Protein AF-0000000070375176 (afdb_homodimer)

Radius of gyration: 19.26 Å; Cα contacts (8 Å, |Δi|>4): 586; chains: 2; bounding box: 51×56×44 Å

Structure (mmCIF, N/CA/C/O backbone):
data_AF-0000000070375176-model_v1
#
loop_
_entity.id
_entity.type
_entity.pdbx_description
1 polymer 'Glyoxalase/bleomycin resistance protein/dioxygenase, putative'
#
loop_
_atom_site.group_PDB
_atom_site.id
_atom_site.type_symbol
_atom_site.label_atom_id
_atom_site.label_alt_id
_atom_site.label_comp_id
_atom_site.label_asym_id
_atom_site.label_entity_id
_atom_site.label_seq_id
_atom_site.pdbx_PDB_ins_code
_atom_site.Cartn_x
_atom_site.Cartn_y
_atom_site.Cartn_z
_atom_site.occupancy
_atom_site.B_iso_or_equiv
_atom_site.auth_seq_id
_atom_site.auth_comp_id
_atom_site.auth_asym_id
_atom_site.auth_atom_id
_atom_site.pdbx_PDB_model_num
ATOM 1 N N . MET A 1 1 ? -8.023 -34.312 0.108 1 35.41 1 MET A N 1
ATOM 2 C CA . MET A 1 1 ? -6.742 -33.688 -0.243 1 35.41 1 MET A CA 1
ATOM 3 C C . MET A 1 1 ? -6.672 -32.25 0.245 1 35.41 1 MET A C 1
ATOM 5 O O . MET A 1 1 ? -7.551 -31.453 -0.061 1 35.41 1 MET A O 1
ATOM 9 N N . TYR A 1 2 ? -6.223 -32 1.33 1 46.06 2 TYR A N 1
ATOM 10 C CA . TYR A 1 2 ? -6.238 -30.734 2.045 1 46.06 2 TYR A CA 1
ATOM 11 C C . TYR A 1 2 ? -5.656 -29.609 1.184 1 46.06 2 TYR A C 1
ATOM 13 O O . TYR A 1 2 ? -4.492 -29.672 0.785 1 46.06 2 TYR A O 1
ATOM 21 N N . SER A 1 3 ? -6.336 -29.188 0.18 1 54.41 3 SER A N 1
ATOM 22 C CA . SER A 1 3 ? -5.789 -28.172 -0.712 1 54.41 3 SER A CA 1
ATOM 23 C C . SER A 1 3 ? -5.176 -27.016 0.075 1 54.41 3 SER A C 1
ATOM 25 O O . SER A 1 3 ? -5.844 -26.406 0.913 1 54.41 3 SER A O 1
ATOM 27 N N . LYS A 1 4 ? -3.908 -27.156 0.322 1 65.75 4 LYS A N 1
ATOM 28 C CA . LYS A 1 4 ? -3.143 -26.234 1.142 1 65.75 4 LYS A CA 1
ATOM 29 C C . LYS A 1 4 ? -3.469 -24.781 0.781 1 65.75 4 LYS A C 1
ATOM 31 O O . LYS A 1 4 ? -3.432 -24.406 -0.392 1 65.75 4 LYS A O 1
ATOM 36 N N . GLN A 1 5 ? -4.117 -24.203 1.717 1 80.69 5 GLN A N 1
ATOM 37 C CA . GLN A 1 5 ? -4.504 -22.812 1.497 1 80.69 5 GLN A CA 1
ATOM 38 C C . GLN A 1 5 ? -3.279 -21.906 1.403 1 80.69 5 GLN A C 1
ATOM 40 O O . GLN A 1 5 ? -2.311 -22.078 2.145 1 80.69 5 GLN A O 1
ATOM 45 N N . ILE A 1 6 ? -3.223 -21.172 0.312 1 85.69 6 ILE A N 1
ATOM 46 C CA . ILE A 1 6 ? -2.154 -20.203 0.118 1 85.69 6 ILE A CA 1
ATOM 47 C C . ILE A 1 6 ? -2.252 -19.109 1.18 1 85.69 6 ILE A C 1
ATOM 49 O O . ILE A 1 6 ? -3.348 -18.641 1.499 1 85.69 6 ILE A O 1
ATOM 53 N N . THR A 1 7 ? -1.118 -18.906 1.865 1 89.56 7 THR A N 1
ATOM 54 C CA . THR A 1 7 ? -1.095 -17.797 2.803 1 89.56 7 THR A CA 1
ATOM 55 C C . THR A 1 7 ? -0.052 -16.766 2.387 1 89.56 7 THR A C 1
ATOM 57 O O . THR A 1 7 ? 0.951 -17.109 1.756 1 89.56 7 THR A O 1
ATOM 60 N N . ALA A 1 8 ? -0.366 -15.516 2.717 1 93.44 8 ALA A N 1
ATOM 61 C CA . ALA A 1 8 ? 0.568 -14.453 2.361 1 93.44 8 ALA A CA 1
ATOM 62 C C . ALA A 1 8 ? 0.716 -13.453 3.5 1 93.44 8 ALA A C 1
ATOM 64 O O . ALA A 1 8 ? -0.179 -13.312 4.336 1 93.44 8 ALA A O 1
ATOM 65 N N . THR A 1 9 ? 1.873 -12.852 3.582 1 93.44 9 THR A N 1
ATOM 66 C CA . THR A 1 9 ? 2.148 -11.688 4.426 1 93.44 9 THR A CA 1
ATOM 67 C C . THR A 1 9 ? 2.516 -10.477 3.574 1 93.44 9 THR A C 1
ATOM 69 O O . THR A 1 9 ? 3.328 -10.578 2.654 1 93.44 9 THR A O 1
ATOM 72 N N . PHE A 1 10 ? 1.771 -9.383 3.834 1 94.88 10 PHE A N 1
ATOM 73 C CA . PHE A 1 10 ? 2.146 -8.141 3.174 1 94.88 10 PHE A CA 1
ATOM 74 C C . PHE A 1 10 ? 3.492 -7.641 3.688 1 94.88 10 PHE A C 1
ATOM 76 O O . PHE A 1 10 ? 3.586 -7.141 4.809 1 94.88 10 PHE A O 1
ATOM 83 N N . LYS A 1 11 ? 4.477 -7.699 2.922 1 91.25 11 LYS A N 1
ATOM 84 C CA . LYS A 1 11 ? 5.852 -7.484 3.371 1 91.25 11 LYS A CA 1
ATOM 85 C C . LYS A 1 11 ? 6.219 -6.008 3.328 1 91.25 11 LYS A C 1
ATOM 87 O O . LYS A 1 11 ? 6.836 -5.488 4.262 1 91.25 11 LYS A O 1
ATOM 92 N N . ASN A 1 12 ? 5.914 -5.359 2.26 1 92.81 12 ASN A N 1
ATOM 93 C CA . ASN A 1 12 ? 6.262 -3.949 2.111 1 92.81 12 ASN A CA 1
ATOM 94 C C . ASN A 1 12 ? 5.582 -3.334 0.891 1 92.81 12 ASN A C 1
ATOM 96 O O . ASN A 1 12 ? 4.934 -4.035 0.114 1 92.81 12 ASN A O 1
ATOM 100 N N . ILE A 1 13 ? 5.676 -1.99 0.799 1 94.69 13 ILE A N 1
ATOM 101 C CA . ILE A 1 13 ? 5.289 -1.217 -0.376 1 94.69 13 ILE A CA 1
ATOM 102 C C . ILE A 1 13 ? 6.527 -0.577 -1.004 1 94.69 13 ILE A C 1
ATOM 104 O O . ILE A 1 13 ? 7.383 -0.038 -0.296 1 94.69 13 ILE A O 1
ATOM 108 N N . ILE A 1 14 ? 6.605 -0.691 -2.256 1 91.88 14 ILE A N 1
ATOM 109 C CA . ILE A 1 14 ? 7.66 0.003 -2.984 1 91.88 14 ILE A CA 1
ATOM 110 C C . ILE A 1 14 ? 7.07 1.184 -3.75 1 91.88 14 ILE A C 1
ATOM 112 O O . ILE A 1 14 ? 6.121 1.018 -4.523 1 91.88 14 ILE A O 1
ATOM 116 N N . LEU A 1 15 ? 7.59 2.311 -3.518 1 92.56 15 LEU A N 1
ATOM 117 C CA . LEU A 1 15 ? 7.191 3.537 -4.203 1 92.56 15 LEU A CA 1
ATOM 118 C C . LEU A 1 15 ? 8.328 4.066 -5.074 1 92.56 15 LEU A C 1
ATOM 120 O O . LEU A 1 15 ? 9.438 4.27 -4.59 1 92.56 15 LEU A O 1
ATOM 124 N N . PHE A 1 16 ? 8.016 4.277 -6.312 1 89.94 16 PHE A N 1
ATOM 125 C CA . PHE A 1 16 ? 8.977 4.934 -7.188 1 89.94 16 PHE A CA 1
ATOM 126 C C . PHE A 1 16 ? 8.883 6.449 -7.055 1 89.94 16 PHE A C 1
ATOM 128 O O . PHE A 1 16 ? 7.789 7 -6.918 1 89.94 16 PHE A O 1
ATOM 135 N N . CYS A 1 17 ? 10.031 7.07 -7.098 1 90.81 17 CYS A N 1
ATOM 136 C CA . CYS A 1 17 ? 10.031 8.523 -6.965 1 90.81 17 CYS A CA 1
ATOM 137 C C . CYS A 1 17 ? 11.148 9.148 -7.789 1 90.81 17 CYS A C 1
ATOM 139 O O . CYS A 1 17 ? 12.086 8.453 -8.203 1 90.81 17 CYS A O 1
ATOM 141 N N . ARG A 1 18 ? 11.07 10.422 -8.109 1 86.62 18 ARG A N 1
ATOM 142 C CA . ARG A 1 18 ? 12.07 11.141 -8.891 1 86.62 18 ARG A CA 1
ATOM 143 C C . ARG A 1 18 ? 13.164 11.711 -7.992 1 86.62 18 ARG A C 1
ATOM 145 O O . ARG A 1 18 ? 14.289 11.93 -8.438 1 86.62 18 ARG A O 1
ATOM 152 N N . ASP A 1 19 ? 12.797 11.992 -6.797 1 91.25 19 ASP A N 1
ATOM 153 C CA . ASP A 1 19 ? 13.703 12.562 -5.805 1 91.25 19 ASP A CA 1
ATOM 154 C C . ASP A 1 19 ? 13.562 11.859 -4.457 1 91.25 19 ASP A C 1
ATOM 156 O O . ASP A 1 19 ? 12.672 12.195 -3.668 1 91.25 19 ASP A O 1
ATOM 160 N N . VAL A 1 20 ? 14.469 10.945 -4.215 1 93.44 20 VAL A N 1
ATOM 161 C CA . VAL A 1 20 ? 14.32 10.047 -3.072 1 93.44 20 VAL A CA 1
ATOM 162 C C . VAL A 1 20 ? 14.531 10.828 -1.774 1 93.44 20 VAL A C 1
ATOM 164 O O . VAL A 1 20 ? 13.867 10.555 -0.769 1 93.44 20 VAL A O 1
ATOM 167 N N . GLU A 1 21 ? 15.43 11.766 -1.796 1 94.5 21 GLU A N 1
ATOM 168 C CA . GLU A 1 21 ? 15.695 12.547 -0.594 1 94.5 21 GLU A CA 1
ATOM 169 C C . GLU A 1 21 ? 14.469 13.367 -0.191 1 94.5 21 GLU A C 1
ATOM 171 O O . GLU A 1 21 ? 14.062 13.352 0.972 1 94.5 21 GLU A O 1
ATOM 176 N N . LYS A 1 22 ? 13.93 14.031 -1.098 1 94.5 22 LYS A N 1
ATOM 177 C CA . LYS A 1 22 ? 12.742 14.844 -0.831 1 94.5 22 LYS A CA 1
ATOM 178 C C . LYS A 1 22 ? 11.562 13.977 -0.394 1 94.5 22 LYS A C 1
ATOM 180 O O . LYS A 1 22 ? 10.852 14.32 0.552 1 94.5 22 LYS A O 1
ATOM 185 N N . THR A 1 23 ? 11.352 12.93 -1.098 1 96 23 THR A N 1
ATOM 186 C CA . THR A 1 23 ? 10.242 12.039 -0.777 1 96 23 THR A CA 1
ATOM 187 C C . THR A 1 23 ? 10.43 11.43 0.61 1 96 23 THR A C 1
ATOM 189 O O . THR A 1 23 ? 9.477 11.352 1.392 1 96 23 THR A O 1
ATOM 192 N N . ALA A 1 24 ? 11.656 11.008 0.853 1 96.88 24 ALA A N 1
ATOM 193 C CA . ALA A 1 24 ? 11.953 10.461 2.176 1 96.88 24 ALA A CA 1
ATOM 194 C C . ALA A 1 24 ? 11.703 11.5 3.266 1 96.88 24 ALA A C 1
ATOM 196 O O . ALA A 1 24 ? 11.211 11.164 4.348 1 96.88 24 ALA A O 1
ATOM 197 N N . GLY A 1 25 ? 12.094 12.719 3.002 1 96.31 25 GLY A N 1
ATOM 198 C CA . GLY A 1 25 ? 11.828 13.797 3.941 1 96.31 25 GLY A CA 1
ATOM 199 C C . GLY A 1 25 ? 10.352 13.953 4.27 1 96.31 25 GLY A C 1
ATOM 200 O O . GLY A 1 25 ? 9.984 14.141 5.43 1 96.31 25 GLY A O 1
ATOM 201 N N . PHE A 1 26 ? 9.578 13.828 3.293 1 97.12 26 PHE A N 1
ATOM 202 C CA . PHE A 1 26 ? 8.133 13.914 3.492 1 97.12 26 PHE A CA 1
ATOM 203 C C . PHE A 1 26 ? 7.641 12.797 4.398 1 97.12 26 PHE A C 1
ATOM 205 O O . PHE A 1 26 ? 6.926 13.047 5.371 1 97.12 26 PHE A O 1
ATOM 212 N N . TYR A 1 27 ? 7.953 11.602 4.121 1 97.38 27 TYR A N 1
ATOM 213 C CA . TYR A 1 27 ? 7.422 10.469 4.859 1 97.38 27 TYR A CA 1
ATOM 214 C C . TYR A 1 27 ? 8.023 10.398 6.262 1 97.38 27 TYR A C 1
ATOM 216 O O . TYR A 1 27 ? 7.363 9.953 7.203 1 97.38 27 TYR A O 1
ATOM 224 N N . SER A 1 28 ? 9.266 10.875 6.398 1 96.5 28 SER A N 1
ATOM 225 C CA . SER A 1 28 ? 9.883 10.82 7.719 1 96.5 28 SER A CA 1
ATOM 226 C C . SER A 1 28 ? 9.453 12 8.586 1 96.5 28 SER A C 1
ATOM 228 O O . SER A 1 28 ? 8.914 11.812 9.68 1 96.5 28 SER A O 1
ATOM 230 N N . ASP A 1 29 ? 9.523 13.195 8.086 1 95.12 29 ASP A N 1
ATOM 231 C CA . ASP A 1 29 ? 9.281 14.406 8.867 1 95.12 29 ASP A CA 1
ATOM 232 C C . ASP A 1 29 ? 7.785 14.719 8.945 1 95.12 29 ASP A C 1
ATOM 234 O O . ASP A 1 29 ? 7.281 15.109 10 1 95.12 29 ASP A O 1
ATOM 238 N N . ALA A 1 30 ? 7.094 14.578 7.871 1 94.62 30 ALA A N 1
ATOM 239 C CA . ALA A 1 30 ? 5.699 15 7.836 1 94.62 30 ALA A CA 1
ATOM 240 C C . ALA A 1 30 ? 4.77 13.875 8.281 1 94.62 30 ALA A C 1
ATOM 242 O O . ALA A 1 30 ? 3.811 14.109 9.016 1 94.62 30 ALA A O 1
ATOM 243 N N . VAL A 1 31 ? 4.977 12.672 7.84 1 94 31 VAL A N 1
ATOM 244 C CA . VAL A 1 31 ? 4.113 11.547 8.188 1 94 31 VAL A CA 1
ATOM 245 C C . VAL A 1 31 ? 4.551 10.961 9.531 1 94 31 VAL A C 1
ATOM 247 O O . VAL A 1 31 ? 3.711 10.602 10.359 1 94 31 VAL A O 1
ATOM 250 N N . GLY A 1 32 ? 5.887 10.828 9.68 1 94.81 32 GLY A N 1
ATOM 251 C CA . GLY A 1 32 ? 6.367 10.336 10.961 1 94.81 32 GLY A CA 1
ATOM 252 C C . GLY A 1 32 ? 6.941 8.93 10.883 1 94.81 32 GLY A C 1
ATOM 253 O O . GLY A 1 32 ? 7.012 8.227 11.891 1 94.81 32 GLY A O 1
ATOM 254 N N . LEU A 1 33 ? 7.316 8.477 9.734 1 95.94 33 LEU A N 1
ATOM 255 C CA . LEU A 1 33 ? 7.996 7.191 9.602 1 95.94 33 LEU A CA 1
ATOM 256 C C . LEU A 1 33 ? 9.469 7.316 9.961 1 95.94 33 LEU A C 1
ATOM 258 O O . LEU A 1 33 ? 10.047 8.398 9.859 1 95.94 33 LEU A O 1
ATOM 262 N N . LYS A 1 34 ? 10.031 6.176 10.328 1 95.56 34 LYS A N 1
ATOM 263 C CA . LYS A 1 34 ? 11.445 6.164 10.695 1 95.56 34 LYS A CA 1
ATOM 264 C C . LYS A 1 34 ? 12.305 5.617 9.555 1 95.56 34 LYS A C 1
ATOM 266 O O . LYS A 1 34 ? 12.016 4.551 9.008 1 95.56 34 LYS A O 1
ATOM 271 N N . VAL A 1 35 ? 13.367 6.305 9.273 1 94.75 35 VAL A N 1
ATOM 272 C CA . VAL A 1 35 ? 14.297 5.836 8.25 1 94.75 35 VAL A CA 1
ATOM 273 C C . VAL A 1 35 ? 15.148 4.699 8.82 1 94.75 35 VAL A C 1
ATOM 275 O O . VAL A 1 35 ? 15.797 4.855 9.852 1 94.75 35 VAL A O 1
ATOM 278 N N . SER A 1 36 ? 15.141 3.604 8.18 1 93.12 36 SER A N 1
ATOM 279 C CA . SER A 1 36 ? 15.906 2.453 8.648 1 93.12 36 SER A CA 1
ATOM 280 C C . SER A 1 36 ? 17.125 2.213 7.777 1 93.12 36 SER A C 1
ATOM 282 O O . SER A 1 36 ? 18.094 1.583 8.211 1 93.12 36 SER A O 1
ATOM 284 N N . HIS A 1 37 ? 17.109 2.59 6.551 1 90.62 37 HIS A N 1
ATOM 285 C CA . HIS A 1 37 ? 18.203 2.49 5.605 1 90.62 37 HIS A CA 1
ATOM 286 C C . HIS A 1 37 ? 18.141 3.604 4.566 1 90.62 37 HIS A C 1
ATOM 288 O O . HIS A 1 37 ? 17.062 3.939 4.074 1 90.62 37 HIS A O 1
ATOM 294 N N . GLN A 1 38 ? 19.281 4.172 4.254 1 91.38 38 GLN A N 1
ATOM 295 C CA . GLN A 1 38 ? 19.328 5.25 3.271 1 91.38 38 GLN A CA 1
ATOM 296 C C . GLN A 1 38 ? 20.547 5.133 2.379 1 91.38 38 GLN A C 1
ATOM 298 O O . GLN A 1 38 ? 21.672 4.949 2.871 1 91.38 38 GLN A O 1
ATOM 303 N N . SER A 1 39 ? 20.297 5.086 1.193 1 88.19 39 SER A N 1
ATOM 304 C CA . SER A 1 39 ? 21.328 5.219 0.162 1 88.19 39 SER A CA 1
ATOM 305 C C . SER A 1 39 ? 20.969 6.324 -0.829 1 88.19 39 SER A C 1
ATOM 307 O O . SER A 1 39 ? 20 7.055 -0.63 1 88.19 39 SER A O 1
ATOM 309 N N . LYS A 1 40 ? 21.828 6.504 -1.825 1 88.12 40 LYS A N 1
ATOM 310 C CA . LYS A 1 40 ? 21.641 7.586 -2.785 1 88.12 40 LYS A CA 1
ATOM 311 C C . LYS A 1 40 ? 20.344 7.398 -3.574 1 88.12 40 LYS A C 1
ATOM 313 O O . LYS A 1 40 ? 19.688 8.375 -3.924 1 88.12 40 LYS A O 1
ATOM 318 N N . GLN A 1 41 ? 19.969 6.207 -3.838 1 89.19 41 GLN A N 1
ATOM 319 C CA . GLN A 1 41 ? 18.828 5.992 -4.723 1 89.19 41 GLN A CA 1
ATOM 320 C C . GLN A 1 41 ? 17.75 5.145 -4.047 1 89.19 41 GLN A C 1
ATOM 322 O O . GLN A 1 41 ? 16.781 4.734 -4.688 1 89.19 41 GLN A O 1
ATOM 327 N N . LEU A 1 42 ? 17.953 4.848 -2.766 1 90.44 42 LEU A N 1
ATOM 328 C CA . LEU A 1 42 ? 17.031 3.961 -2.061 1 90.44 42 LEU A CA 1
ATOM 329 C C . LEU A 1 42 ? 16.938 4.344 -0.587 1 90.44 42 LEU A C 1
ATOM 331 O O . LEU A 1 42 ? 17.953 4.508 0.087 1 90.44 42 LEU A O 1
ATOM 335 N N . VAL A 1 43 ? 15.727 4.477 -0.154 1 93.81 43 VAL A N 1
ATOM 336 C CA . VAL A 1 43 ? 15.484 4.723 1.265 1 93.81 43 VAL A CA 1
ATOM 337 C C . VAL A 1 43 ? 14.43 3.756 1.786 1 93.81 43 VAL A C 1
ATOM 339 O O . VAL A 1 43 ? 13.391 3.549 1.144 1 93.81 43 VAL A O 1
ATOM 342 N N . GLU A 1 44 ? 14.711 3.125 2.844 1 93.44 44 GLU A N 1
ATOM 343 C CA . GLU A 1 44 ? 13.734 2.303 3.551 1 93.44 44 GLU A CA 1
ATOM 344 C C . GLU A 1 44 ? 13.234 3 4.812 1 93.44 44 GLU A C 1
ATOM 346 O O . GLU A 1 44 ? 14.031 3.502 5.609 1 93.44 44 GLU A O 1
ATOM 351 N N . LEU A 1 45 ? 11.93 3.053 4.895 1 96.06 45 LEU A N 1
ATOM 352 C CA . LEU A 1 45 ? 11.297 3.615 6.086 1 96.06 45 LEU A CA 1
ATOM 353 C C . LEU A 1 45 ? 10.406 2.586 6.766 1 96.06 45 LEU A C 1
ATOM 355 O O . LEU A 1 45 ? 9.906 1.662 6.117 1 96.06 45 LEU A O 1
ATOM 359 N N . LYS A 1 46 ? 10.18 2.758 8.047 1 94.75 46 LYS A N 1
ATOM 360 C CA . LYS A 1 46 ? 9.312 1.889 8.828 1 94.75 46 LYS A CA 1
ATOM 361 C C . LYS A 1 46 ? 8.352 2.705 9.688 1 94.75 46 LYS A C 1
ATOM 363 O O . LYS A 1 46 ? 8.703 3.777 10.18 1 94.75 46 LYS A O 1
ATOM 368 N N . ASP A 1 47 ? 7.172 2.213 9.781 1 93.56 47 ASP A N 1
ATOM 369 C CA . ASP A 1 47 ? 6.246 2.85 10.711 1 93.56 47 ASP A CA 1
ATOM 370 C C . ASP A 1 47 ? 6.441 2.316 12.125 1 93.56 47 ASP A C 1
ATOM 372 O O . ASP A 1 47 ? 7.418 1.615 12.406 1 93.56 47 ASP A O 1
ATOM 376 N N . TYR A 1 48 ? 5.566 2.75 12.953 1 87.75 48 TYR A N 1
ATOM 377 C CA . TYR A 1 48 ? 5.656 2.367 14.359 1 87.75 48 TYR A CA 1
ATOM 378 C C . TYR A 1 48 ? 5.52 0.858 14.523 1 87.75 48 TYR A C 1
ATOM 380 O O . TYR A 1 48 ? 6.113 0.268 15.43 1 87.75 48 TYR A O 1
ATOM 388 N N . SER A 1 49 ? 4.781 0.121 13.664 1 88 49 SER A N 1
ATOM 389 C CA . SER A 1 49 ? 4.559 -1.319 13.727 1 88 49 SER A CA 1
ATOM 390 C C . SER A 1 49 ? 5.566 -2.074 12.867 1 88 49 SER A C 1
ATOM 392 O O . SER A 1 49 ? 5.41 -3.271 12.625 1 88 49 SER A O 1
ATOM 394 N N . ASN A 1 50 ? 6.535 -1.418 12.312 1 89.44 50 ASN A N 1
ATOM 395 C CA . ASN A 1 50 ? 7.668 -1.968 11.578 1 89.44 50 ASN A CA 1
ATOM 396 C C . ASN A 1 50 ? 7.273 -2.369 10.156 1 89.44 50 ASN A C 1
ATOM 398 O O . ASN A 1 50 ? 7.965 -3.158 9.516 1 89.44 50 ASN A O 1
ATOM 402 N N . PHE A 1 51 ? 6.125 -1.899 9.758 1 91.88 51 PHE A N 1
ATOM 403 C CA . PHE A 1 51 ? 5.82 -2.078 8.344 1 91.88 51 PHE A CA 1
ATOM 404 C C . PHE A 1 51 ? 6.75 -1.231 7.48 1 91.88 51 PHE A C 1
ATOM 406 O O . PHE A 1 51 ? 7.035 -0.079 7.812 1 91.88 51 PHE A O 1
ATOM 413 N N . ARG A 1 52 ? 7.133 -1.766 6.328 1 93 52 ARG A N 1
ATOM 414 C CA . ARG A 1 52 ? 8.211 -1.161 5.547 1 93 52 ARG A CA 1
ATOM 415 C C . ARG A 1 52 ? 7.656 -0.432 4.328 1 93 52 ARG A C 1
ATOM 417 O O . ARG A 1 52 ? 6.824 -0.975 3.596 1 93 52 ARG A O 1
ATOM 424 N N . LEU A 1 53 ? 8.062 0.74 4.121 1 95.62 53 LEU A N 1
ATOM 425 C CA . LEU A 1 53 ? 7.926 1.52 2.898 1 95.62 53 LEU A CA 1
ATOM 426 C C . LEU A 1 53 ? 9.281 1.736 2.232 1 95.62 53 LEU A C 1
ATOM 428 O O . LEU A 1 53 ? 10.188 2.309 2.838 1 95.62 53 LEU A O 1
ATOM 432 N N . ILE A 1 54 ? 9.406 1.304 1.03 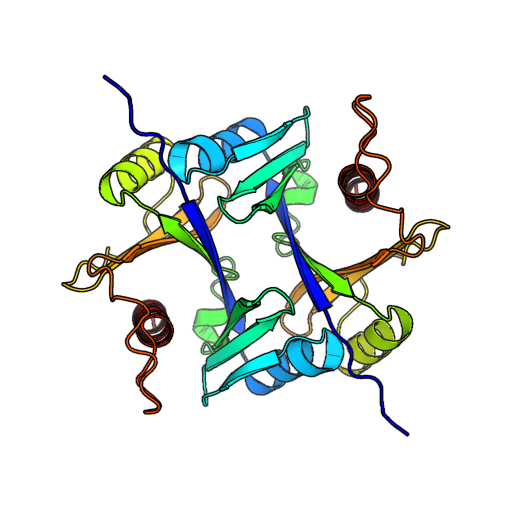1 93.44 54 ILE A N 1
ATOM 433 C CA . ILE A 1 54 ? 10.664 1.425 0.3 1 93.44 54 ILE A CA 1
ATOM 434 C C . ILE A 1 54 ? 10.516 2.457 -0.816 1 93.44 54 ILE A C 1
ATOM 436 O O . ILE A 1 54 ? 9.609 2.355 -1.647 1 93.44 54 ILE A O 1
ATOM 440 N N . LEU A 1 55 ? 11.367 3.414 -0.777 1 93.69 55 LEU A N 1
ATOM 441 C CA . LEU A 1 55 ? 11.43 4.434 -1.819 1 93.69 55 LEU A CA 1
ATOM 442 C C . LEU A 1 55 ? 12.586 4.168 -2.773 1 93.69 55 LEU A C 1
ATOM 444 O O . LEU A 1 55 ? 13.734 4.023 -2.34 1 93.69 55 LEU A O 1
ATOM 448 N N . LYS A 1 56 ? 12.281 4.125 -4.016 1 90.75 56 LYS A N 1
ATOM 449 C CA . LYS A 1 56 ? 13.297 3.91 -5.043 1 90.75 56 LYS A CA 1
ATOM 450 C C . LYS A 1 56 ? 13.281 5.035 -6.074 1 90.75 56 LYS A C 1
ATOM 452 O O . LYS A 1 56 ? 12.258 5.285 -6.715 1 90.75 56 LYS A O 1
ATOM 457 N N . GLN A 1 57 ? 14.422 5.602 -6.246 1 89.81 57 GLN A N 1
ATOM 458 C CA . GLN A 1 57 ? 14.547 6.652 -7.254 1 89.81 57 GLN A CA 1
ATOM 459 C C . GLN A 1 57 ? 14.648 6.059 -8.656 1 89.81 57 GLN A C 1
ATOM 461 O O . GLN A 1 57 ? 15.406 5.113 -8.883 1 89.81 57 GLN A O 1
ATOM 466 N N . ILE A 1 58 ? 13.75 6.551 -9.43 1 82.69 58 ILE A N 1
ATOM 467 C CA . ILE A 1 58 ? 13.789 6.121 -10.82 1 82.69 58 ILE A CA 1
ATOM 468 C C . ILE A 1 58 ? 14.023 7.328 -11.727 1 82.69 58 ILE A C 1
ATOM 470 O O . ILE A 1 58 ? 13.609 8.445 -11.406 1 82.69 58 ILE A O 1
ATOM 474 N N . ASP A 1 59 ? 14.727 6.992 -12.781 1 74.88 59 ASP A N 1
ATOM 475 C CA . ASP A 1 59 ? 15.016 8.055 -13.742 1 74.88 59 ASP A CA 1
ATOM 476 C C . ASP A 1 59 ? 13.742 8.531 -14.43 1 74.88 59 ASP A C 1
ATOM 478 O O . ASP A 1 59 ? 12.758 7.793 -14.516 1 74.88 59 ASP A O 1
ATOM 482 N N . GLY A 1 60 ? 13.672 9.727 -14.734 1 62.69 60 GLY A N 1
ATOM 483 C CA . GLY A 1 60 ? 12.539 10.477 -15.273 1 62.69 60 GLY A CA 1
ATOM 484 C C . GLY A 1 60 ? 11.789 9.727 -16.344 1 62.69 60 GLY A C 1
ATOM 485 O O . GLY A 1 60 ? 10.555 9.68 -16.344 1 62.69 60 GLY A O 1
ATOM 486 N N . GLU A 1 61 ? 12.422 9.078 -17.266 1 59.16 61 GLU A N 1
ATOM 487 C CA . GLU A 1 61 ? 11.727 8.422 -18.359 1 59.16 61 GLU A CA 1
ATOM 488 C C . GLU A 1 61 ? 10.945 7.199 -17.875 1 59.16 61 GLU A C 1
ATOM 490 O O . GLU A 1 61 ? 9.82 6.961 -18.328 1 59.16 61 GLU A O 1
ATOM 495 N N . ALA A 1 62 ? 11.484 6.48 -17.016 1 57.38 62 ALA A N 1
ATOM 496 C CA . ALA A 1 62 ? 10.867 5.27 -16.469 1 57.38 62 ALA A CA 1
ATOM 497 C C . ALA A 1 62 ? 9.727 5.613 -15.516 1 57.38 62 ALA A C 1
ATOM 499 O O . ALA A 1 62 ? 8.758 4.859 -15.406 1 57.38 62 ALA A O 1
ATOM 500 N N . TYR A 1 63 ? 9.945 6.781 -14.922 1 57.41 63 TYR A N 1
ATOM 501 C CA . TYR A 1 63 ? 8.938 7.23 -13.977 1 57.41 63 TYR A CA 1
ATOM 502 C C . TYR A 1 63 ? 7.613 7.508 -14.68 1 57.41 63 TYR A C 1
ATOM 504 O O . TYR A 1 63 ? 6.539 7.332 -14.094 1 57.41 63 TYR A O 1
ATOM 512 N N . ASN A 1 64 ? 7.781 7.793 -15.852 1 55 64 ASN A N 1
ATOM 513 C CA . ASN A 1 64 ? 6.609 8.164 -16.641 1 55 64 ASN A CA 1
ATOM 514 C C . ASN A 1 64 ? 5.773 6.941 -17 1 55 64 ASN A C 1
ATOM 516 O O . ASN A 1 64 ? 4.66 7.074 -17.516 1 55 64 ASN A O 1
ATOM 520 N N . MET A 1 65 ? 6.449 5.855 -16.891 1 51.75 65 MET A N 1
ATOM 521 C CA . MET A 1 65 ? 5.637 4.676 -17.172 1 51.75 65 MET A CA 1
ATOM 522 C C . MET A 1 65 ? 4.602 4.457 -16.062 1 51.75 65 MET A C 1
ATOM 524 O O . MET A 1 65 ? 4.945 4.023 -14.969 1 51.75 65 MET A O 1
ATOM 528 N N . LYS A 1 66 ? 3.488 5.18 -16.109 1 54.19 66 LYS A N 1
ATOM 529 C CA . LYS A 1 66 ? 2.326 5.254 -15.234 1 54.19 66 LYS A CA 1
ATOM 530 C C . LYS A 1 66 ? 1.821 3.859 -14.867 1 54.19 66 LYS A C 1
ATOM 532 O O . LYS A 1 66 ? 1.917 2.93 -15.68 1 54.19 66 LYS A O 1
ATOM 537 N N . GLY A 1 67 ? 1.721 3.568 -13.602 1 65.44 67 GLY A N 1
ATOM 538 C CA . GLY A 1 67 ? 0.993 2.398 -13.141 1 65.44 67 GLY A CA 1
ATOM 539 C C . GLY A 1 67 ? 1.871 1.399 -12.406 1 65.44 67 GLY A C 1
ATOM 540 O O . GLY A 1 67 ? 1.382 0.383 -11.906 1 65.44 67 GLY A O 1
ATOM 541 N N . TYR A 1 68 ? 3.188 1.789 -12.438 1 74 68 TYR A N 1
ATOM 542 C CA . TYR A 1 68 ? 4.07 0.804 -11.828 1 74 68 TYR A CA 1
ATOM 543 C C . TYR A 1 68 ? 4.238 1.076 -10.336 1 74 68 TYR A C 1
ATOM 545 O O . TYR A 1 68 ? 4.797 0.254 -9.609 1 74 68 TYR A O 1
ATOM 553 N N . SER A 1 69 ? 3.816 2.193 -10.008 1 84.88 69 SER A N 1
ATOM 554 C CA . SER A 1 69 ? 3.932 2.6 -8.617 1 84.88 69 SER A CA 1
ATOM 555 C C . SER A 1 69 ? 2.568 2.953 -8.031 1 84.88 69 SER A C 1
ATOM 557 O O . SER A 1 69 ? 1.753 3.602 -8.688 1 84.88 69 SER A O 1
ATOM 559 N N . PRO A 1 70 ? 2.377 2.41 -6.766 1 91.06 70 PRO A N 1
ATOM 560 C CA . PRO A 1 70 ? 3.25 1.593 -5.918 1 91.06 70 PRO A CA 1
ATOM 561 C C . PRO A 1 70 ? 3.201 0.11 -6.277 1 91.06 70 PRO A C 1
ATOM 563 O O . PRO A 1 70 ? 2.297 -0.326 -6.996 1 91.06 70 PRO A O 1
ATOM 566 N N . ILE A 1 71 ? 4.211 -0.615 -5.887 1 91.62 71 ILE A N 1
ATOM 567 C CA . ILE A 1 71 ? 4.195 -2.072 -5.945 1 91.62 71 ILE A CA 1
ATOM 568 C C . ILE A 1 71 ? 3.84 -2.641 -4.574 1 91.62 71 ILE A C 1
ATOM 570 O O . ILE A 1 71 ? 4.449 -2.275 -3.566 1 91.62 71 ILE A O 1
ATOM 574 N N . LEU A 1 72 ? 2.812 -3.486 -4.539 1 94.75 72 LEU A N 1
ATOM 575 C CA . LEU A 1 72 ? 2.451 -4.219 -3.33 1 94.75 72 LEU A CA 1
ATOM 576 C C . LEU A 1 72 ? 3.174 -5.562 -3.271 1 94.75 72 LEU A C 1
ATOM 578 O O . LEU A 1 72 ? 2.891 -6.457 -4.07 1 94.75 72 LEU A O 1
ATOM 582 N N . ASN A 1 73 ? 4.043 -5.711 -2.307 1 93.94 73 ASN A N 1
ATOM 583 C CA . ASN A 1 73 ? 4.891 -6.895 -2.234 1 93.94 73 ASN A CA 1
ATOM 584 C C . ASN A 1 73 ? 4.414 -7.863 -1.157 1 93.94 73 ASN A C 1
ATOM 586 O O . ASN A 1 73 ? 4.309 -7.496 0.014 1 93.94 73 ASN A O 1
ATOM 590 N N . PHE A 1 74 ? 4.195 -9.141 -1.551 1 94.81 74 PHE A N 1
ATOM 591 C CA . PHE A 1 74 ? 3.705 -10.156 -0.633 1 94.81 74 PHE A CA 1
ATOM 592 C C . PHE A 1 74 ? 4.699 -11.312 -0.521 1 94.81 74 PHE A C 1
ATOM 594 O O . PHE A 1 74 ? 5.25 -11.758 -1.527 1 94.81 74 PHE A O 1
ATOM 601 N N . GLU A 1 75 ? 4.922 -11.727 0.679 1 93.56 75 GLU A N 1
ATOM 602 C CA . GLU A 1 75 ? 5.625 -12.984 0.908 1 93.56 75 GLU A CA 1
ATOM 603 C C . GLU A 1 75 ? 4.652 -14.156 0.97 1 93.56 75 GLU A C 1
ATOM 605 O O . GLU A 1 75 ? 3.672 -14.117 1.716 1 93.56 75 GLU A O 1
ATOM 610 N N . VAL A 1 76 ? 4.965 -15.148 0.186 1 93.75 76 VAL A N 1
ATOM 611 C CA . VAL A 1 76 ? 4.059 -16.297 0.10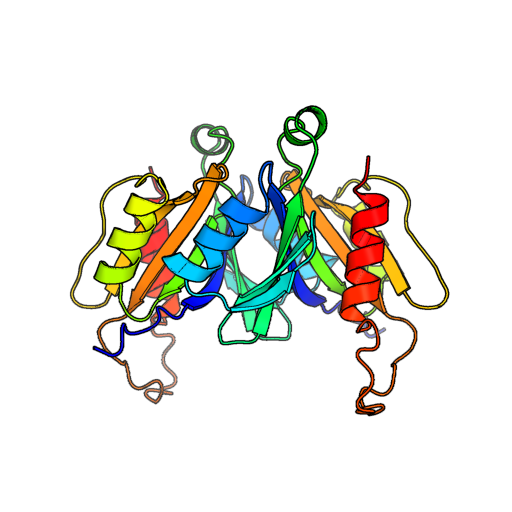9 1 93.75 76 VAL A CA 1
ATOM 612 C C . VAL A 1 76 ? 4.785 -17.562 0.548 1 93.75 76 VAL A C 1
ATOM 614 O O . VAL A 1 76 ? 6.02 -17.609 0.54 1 93.75 76 VAL A O 1
ATOM 617 N N . ASP A 1 77 ? 4.023 -18.547 0.945 1 91.38 77 ASP A N 1
ATOM 618 C CA . ASP A 1 77 ? 4.609 -19.781 1.44 1 91.38 77 ASP A CA 1
ATOM 619 C C . ASP A 1 77 ? 4.793 -20.797 0.31 1 91.38 77 ASP A C 1
ATOM 621 O O . ASP A 1 77 ? 5.633 -21.688 0.403 1 91.38 77 ASP A O 1
ATOM 625 N N . ASP A 1 78 ? 4.031 -20.703 -0.751 1 92.88 78 ASP A N 1
ATOM 626 C CA . ASP A 1 78 ? 4.078 -21.609 -1.898 1 92.88 78 ASP A CA 1
ATOM 627 C C . ASP A 1 78 ? 4.074 -20.828 -3.211 1 92.88 78 ASP A C 1
ATOM 629 O O . ASP A 1 78 ? 3.014 -20.484 -3.736 1 92.88 78 ASP A O 1
ATOM 633 N N . PHE A 1 79 ? 5.219 -20.625 -3.734 1 94.25 79 PHE A N 1
ATOM 634 C CA . PHE A 1 79 ? 5.41 -19.75 -4.891 1 94.25 79 PHE A CA 1
ATOM 635 C C . PHE A 1 79 ? 4.734 -20.344 -6.125 1 94.25 79 PHE A C 1
ATOM 637 O O . PHE A 1 79 ? 4 -19.641 -6.824 1 94.25 79 PHE A O 1
ATOM 644 N N . GLU A 1 80 ? 4.961 -21.641 -6.371 1 94.12 80 GLU A N 1
ATOM 645 C CA . GLU A 1 80 ? 4.422 -22.281 -7.566 1 94.12 80 GLU A CA 1
ATOM 646 C C . GLU A 1 80 ? 2.896 -22.281 -7.555 1 94.12 80 GLU A C 1
ATOM 648 O O . GLU A 1 80 ? 2.264 -22 -8.578 1 94.12 80 GLU A O 1
ATOM 653 N N . HIS A 1 81 ? 2.357 -22.594 -6.449 1 95.44 81 HIS A N 1
ATOM 654 C CA . HIS A 1 81 ? 0.906 -22.594 -6.32 1 95.44 81 HIS A CA 1
ATOM 655 C C . HIS A 1 81 ? 0.334 -21.203 -6.535 1 95.44 81 HIS A C 1
ATOM 657 O O . HIS A 1 81 ? -0.675 -21.031 -7.223 1 95.44 81 HIS A O 1
ATOM 663 N N . THR A 1 82 ? 0.96 -20.25 -5.914 1 95.88 82 THR A N 1
ATOM 664 C CA . THR A 1 82 ? 0.523 -18.859 -6.078 1 95.88 82 THR A CA 1
ATOM 665 C C . THR A 1 82 ? 0.59 -18.438 -7.543 1 95.88 82 THR A C 1
ATOM 667 O O . THR A 1 82 ? -0.341 -17.812 -8.055 1 95.88 82 THR A O 1
ATOM 670 N N . LEU A 1 83 ? 1.613 -18.812 -8.203 1 94.75 83 LEU A N 1
ATOM 671 C CA . LEU A 1 83 ? 1.791 -18.484 -9.617 1 94.75 83 LEU A CA 1
ATOM 672 C C . LEU A 1 83 ? 0.657 -19.047 -10.461 1 94.75 83 LEU A C 1
ATOM 674 O O . LEU A 1 83 ? 0.112 -18.359 -11.32 1 94.75 83 LEU A O 1
ATOM 678 N N . LYS A 1 84 ? 0.356 -20.25 -10.25 1 95.5 84 LYS A N 1
ATOM 679 C CA . LYS A 1 84 ? -0.73 -20.891 -10.977 1 95.5 84 LYS A CA 1
ATOM 680 C C . LYS A 1 84 ? -2.053 -20.172 -10.758 1 95.5 84 LYS A C 1
ATOM 682 O O . LYS A 1 84 ? -2.816 -19.953 -11.695 1 95.5 84 LYS A O 1
ATOM 687 N N . LYS A 1 85 ? -2.303 -19.828 -9.539 1 96.31 85 LYS A N 1
ATOM 688 C CA . LYS A 1 85 ? -3.525 -19.094 -9.219 1 96.31 85 LYS A CA 1
ATOM 689 C C . LYS A 1 85 ? -3.529 -17.719 -9.883 1 96.31 85 LYS A C 1
ATOM 691 O O . LYS A 1 85 ? -4.559 -17.281 -10.398 1 96.31 85 LYS A O 1
ATOM 696 N N . PHE A 1 86 ? -2.373 -16.984 -9.781 1 96.75 86 PHE A N 1
ATOM 697 C CA . PHE A 1 86 ? -2.26 -15.688 -10.43 1 96.75 86 PHE A CA 1
ATOM 698 C C . PHE A 1 86 ? -2.648 -15.781 -11.906 1 96.75 86 PHE A C 1
ATOM 700 O O . PHE A 1 86 ? -3.432 -14.969 -12.398 1 96.75 86 PHE A O 1
ATOM 707 N N . GLN A 1 87 ? -2.146 -16.812 -12.547 1 94.44 87 GLN A N 1
ATOM 708 C CA . GLN A 1 87 ? -2.447 -17.016 -13.961 1 94.44 87 GLN A CA 1
ATOM 709 C C . GLN A 1 87 ? -3.932 -17.297 -14.172 1 94.44 87 GLN A C 1
ATOM 711 O O . GLN A 1 87 ? -4.543 -16.75 -15.094 1 94.44 87 GLN A O 1
ATOM 716 N N . SER A 1 88 ? -4.512 -18.094 -13.391 1 96.12 88 SER A N 1
ATOM 717 C CA . SER A 1 88 ? -5.918 -18.469 -13.523 1 96.12 88 SER A CA 1
ATOM 718 C C . SER A 1 88 ? -6.824 -17.25 -13.352 1 96.12 88 SER A C 1
ATOM 720 O O . SER A 1 88 ? -7.922 -17.203 -13.914 1 96.12 88 SER A O 1
ATOM 722 N N . TYR A 1 89 ? -6.367 -16.219 -12.602 1 96.12 89 TYR A N 1
ATOM 723 C CA . TYR A 1 89 ? -7.16 -15.016 -12.375 1 96.12 89 TYR A CA 1
ATOM 724 C C . TYR A 1 89 ? -6.855 -13.953 -13.422 1 96.12 89 TYR A C 1
ATOM 726 O O . TYR A 1 89 ? -7.465 -12.883 -13.43 1 96.12 89 TYR A O 1
ATOM 734 N N . GLY A 1 90 ? -5.879 -14.273 -14.195 1 95.94 90 GLY A N 1
ATOM 735 C CA . GLY A 1 90 ? -5.59 -13.367 -15.297 1 95.94 90 GLY A CA 1
ATOM 736 C C . GLY A 1 90 ? -4.535 -12.328 -14.945 1 95.94 90 GLY A C 1
ATOM 737 O O . GLY A 1 90 ? -4.418 -11.305 -15.617 1 95.94 90 GLY A O 1
ATOM 738 N N . ALA A 1 91 ? -3.846 -12.516 -13.859 1 96 91 ALA A N 1
ATOM 739 C CA . ALA A 1 91 ? -2.695 -11.656 -13.586 1 96 91 ALA A CA 1
ATOM 740 C C . ALA A 1 91 ? -1.604 -11.852 -14.641 1 96 91 ALA A C 1
ATOM 742 O O . ALA A 1 91 ? -1.344 -12.977 -15.07 1 96 91 ALA A O 1
ATOM 743 N N . GLU A 1 92 ? -0.949 -10.781 -15.008 1 94.88 92 GLU A N 1
ATOM 744 C CA . GLU A 1 92 ? 0.049 -10.828 -16.078 1 94.88 92 GLU A CA 1
ATOM 745 C C . GLU A 1 92 ? 1.462 -10.695 -15.516 1 94.88 92 GLU A C 1
ATOM 747 O O . GLU A 1 92 ? 1.775 -9.719 -14.836 1 94.88 92 GLU A O 1
ATOM 752 N N . LYS A 1 93 ? 2.217 -11.625 -15.875 1 93.25 93 LYS A N 1
ATOM 753 C CA . LYS A 1 93 ? 3.613 -11.578 -15.445 1 93.25 93 LYS A CA 1
ATOM 754 C C . LYS A 1 93 ? 4.344 -10.398 -16.094 1 93.25 93 LYS A C 1
ATOM 756 O O . LYS A 1 93 ? 4.17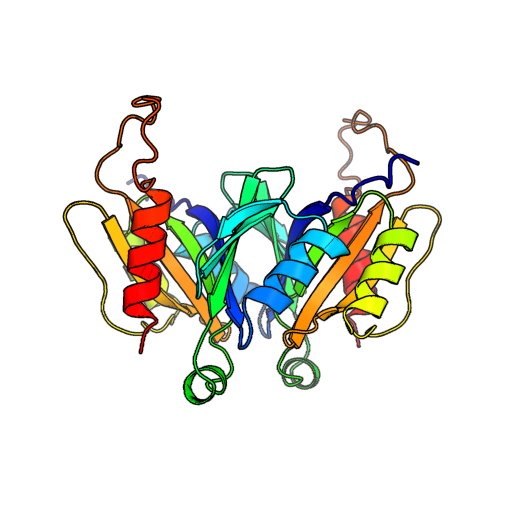6 -10.133 -17.281 1 93.25 93 LYS A O 1
ATOM 761 N N . ASP A 1 94 ? 4.984 -9.688 -15.312 1 89.19 94 ASP A N 1
ATOM 762 C CA . ASP A 1 94 ? 5.805 -8.578 -15.789 1 89.19 94 ASP A CA 1
ATOM 763 C C . ASP A 1 94 ? 7.293 -8.875 -15.609 1 89.19 94 ASP A C 1
ATOM 765 O O . ASP A 1 94 ? 7.855 -8.633 -14.539 1 89.19 94 ASP A O 1
ATOM 769 N N . GLY A 1 95 ? 7.926 -9.359 -16.656 1 85.5 95 GLY A N 1
ATOM 770 C CA . GLY A 1 95 ? 9.328 -9.734 -16.594 1 85.5 95 GLY A CA 1
ATOM 771 C C . GLY A 1 95 ? 9.539 -11.195 -16.234 1 85.5 95 GLY A C 1
ATOM 772 O O . GLY A 1 95 ? 8.586 -11.977 -16.188 1 85.5 95 GLY A O 1
ATOM 773 N N . GLU A 1 96 ? 10.789 -11.57 -15.945 1 87.06 96 GLU A N 1
ATOM 774 C CA . GLU A 1 96 ? 11.148 -12.945 -15.633 1 87.06 96 GLU A CA 1
ATOM 775 C C . GLU A 1 96 ? 11.07 -13.211 -14.133 1 87.06 96 GLU A C 1
ATOM 777 O O . GLU A 1 96 ? 11.211 -12.289 -13.328 1 87.06 96 GLU A O 1
ATOM 782 N N . ILE A 1 97 ? 10.766 -14.453 -13.828 1 90.44 97 ILE A N 1
ATOM 783 C CA . ILE A 1 97 ? 10.828 -14.883 -12.438 1 90.44 97 ILE A CA 1
ATOM 784 C C . ILE A 1 97 ? 12.281 -15.078 -12.016 1 90.44 97 ILE A C 1
ATOM 786 O O . ILE A 1 97 ? 13.055 -15.727 -12.727 1 90.44 97 ILE A O 1
ATOM 790 N N . VAL A 1 98 ? 12.648 -14.5 -10.938 1 87.12 98 VAL A N 1
ATOM 791 C CA . VAL A 1 98 ? 13.961 -14.742 -10.352 1 87.12 98 VAL A CA 1
ATOM 792 C C . VAL A 1 98 ? 13.906 -15.953 -9.43 1 87.12 98 VAL A C 1
ATOM 794 O O . VAL A 1 98 ? 13.055 -16.031 -8.539 1 87.12 98 VAL A O 1
ATOM 797 N N . ASP A 1 99 ? 14.734 -16.891 -9.672 1 88.88 99 ASP A N 1
ATOM 798 C CA . ASP A 1 99 ? 14.812 -18.109 -8.883 1 88.88 99 ASP A CA 1
ATOM 799 C C . ASP A 1 99 ? 16.266 -18.469 -8.555 1 88.88 99 ASP A C 1
ATOM 801 O O . ASP A 1 99 ? 16.984 -18.984 -9.406 1 88.88 99 ASP A O 1
ATOM 805 N N . ASN A 1 100 ? 16.609 -18.094 -7.301 1 86.12 100 ASN A N 1
ATOM 806 C CA . ASN A 1 100 ? 17.969 -18.422 -6.875 1 86.12 100 ASN A CA 1
ATOM 807 C C . ASN A 1 100 ? 17.969 -19.25 -5.598 1 86.12 100 ASN A C 1
ATOM 809 O O . ASN A 1 100 ? 16.938 -19.812 -5.211 1 86.12 100 ASN A O 1
ATOM 813 N N . GLU A 1 101 ? 19.125 -19.484 -5.012 1 85.75 101 GLU A N 1
ATOM 814 C CA . GLU A 1 101 ? 19.25 -20.359 -3.85 1 85.75 101 GLU A CA 1
ATOM 815 C C . GLU A 1 101 ? 18.562 -19.766 -2.627 1 85.75 101 GLU A C 1
ATOM 817 O O . GLU A 1 101 ? 18.156 -20.5 -1.719 1 85.75 101 GLU A O 1
ATOM 822 N N . ASP A 1 102 ? 18.297 -18.469 -2.695 1 83.5 102 ASP A N 1
ATOM 823 C CA . ASP A 1 102 ? 17.812 -17.797 -1.497 1 83.5 102 ASP A CA 1
ATOM 824 C C . ASP A 1 102 ? 16.312 -17.547 -1.575 1 83.5 102 ASP A C 1
ATOM 826 O O . ASP A 1 102 ? 15.609 -17.625 -0.567 1 83.5 102 ASP A O 1
ATOM 830 N N . TYR A 1 103 ? 15.875 -17.188 -2.777 1 87.19 103 TYR A N 1
ATOM 831 C CA . TYR A 1 103 ? 14.469 -16.828 -2.879 1 87.19 103 TYR A CA 1
ATOM 832 C C . TYR A 1 103 ? 13.961 -16.984 -4.309 1 87.19 103 TYR A C 1
ATOM 834 O O . TYR A 1 103 ? 14.75 -17.156 -5.234 1 87.19 103 TYR A O 1
ATOM 842 N N . GLN A 1 104 ? 12.656 -17.031 -4.48 1 91.62 104 GLN A N 1
ATOM 843 C CA . GLN A 1 104 ? 11.898 -16.859 -5.719 1 91.62 104 GLN A CA 1
ATOM 844 C C . GLN A 1 104 ? 11.086 -15.57 -5.691 1 91.62 104 GLN A C 1
ATOM 846 O O . GLN A 1 104 ? 10.5 -15.219 -4.664 1 91.62 104 GLN A O 1
ATOM 851 N N . MET A 1 105 ? 11.109 -14.859 -6.801 1 92.19 105 MET A N 1
ATOM 852 C CA . MET A 1 105 ? 10.383 -13.594 -6.832 1 92.19 105 MET A CA 1
ATOM 853 C C . MET A 1 105 ? 9.852 -13.305 -8.234 1 92.19 105 MET A C 1
ATOM 855 O O . MET A 1 105 ? 10.508 -13.617 -9.227 1 92.19 105 MET A O 1
ATOM 859 N N . GLY A 1 106 ? 8.68 -12.734 -8.25 1 92.31 106 GLY A N 1
ATOM 860 C CA . GLY A 1 106 ? 8.07 -12.32 -9.5 1 92.31 106 GLY A CA 1
ATOM 861 C C . GLY A 1 106 ? 7.227 -11.07 -9.367 1 92.31 106 GLY A C 1
ATOM 862 O O . GLY A 1 106 ? 6.719 -10.766 -8.281 1 92.31 106 GLY A O 1
ATOM 863 N N . PHE A 1 107 ? 7.113 -10.367 -10.508 1 92 107 PHE A N 1
ATOM 864 C CA . PHE A 1 107 ? 6.289 -9.164 -10.602 1 92 107 PHE A CA 1
ATOM 865 C C . PHE A 1 107 ? 5.125 -9.383 -11.562 1 92 107 PHE A C 1
ATOM 867 O O . PHE A 1 107 ? 5.297 -10 -12.625 1 92 107 PHE A O 1
ATOM 874 N N . PHE A 1 108 ? 4 -8.82 -11.148 1 93.12 108 PHE A N 1
ATOM 875 C CA . PHE A 1 108 ? 2.785 -9.062 -11.914 1 93.12 108 PHE A CA 1
ATOM 876 C C . PHE A 1 108 ? 1.915 -7.812 -11.953 1 93.12 108 PHE A C 1
ATOM 878 O O . PHE A 1 108 ? 1.908 -7.023 -11.008 1 93.12 108 PHE A O 1
ATOM 885 N N . LYS A 1 109 ? 1.235 -7.652 -13.016 1 92.94 109 LYS A N 1
ATOM 886 C CA . LYS A 1 109 ? 0.054 -6.793 -13.031 1 92.94 109 LYS A CA 1
ATOM 887 C C . LYS A 1 109 ? -1.188 -7.559 -12.586 1 92.94 109 LYS A C 1
ATOM 889 O O . LYS A 1 109 ? -1.519 -8.602 -13.148 1 92.94 109 LYS A O 1
ATOM 894 N N . SER A 1 110 ? -1.806 -7.09 -11.531 1 94.44 110 SER A N 1
ATOM 895 C CA . SER A 1 110 ? -3.002 -7.758 -11.031 1 94.44 110 SER A CA 1
ATOM 896 C C . SER A 1 110 ? -4.145 -7.672 -12.031 1 94.44 110 SER A C 1
ATOM 898 O O . SER A 1 110 ? -4.102 -6.863 -12.969 1 94.44 110 SER A O 1
ATOM 900 N N . PRO A 1 111 ? -5.176 -8.477 -11.844 1 94.19 111 PRO A N 1
ATOM 901 C CA . PRO A 1 111 ? -6.34 -8.367 -12.727 1 94.19 111 PRO A CA 1
ATOM 902 C C . PRO A 1 111 ? -6.996 -6.988 -12.664 1 94.19 111 PRO A C 1
ATOM 904 O O . PRO A 1 111 ? -7.637 -6.562 -13.633 1 94.19 111 PRO A O 1
ATOM 907 N N . ASN A 1 112 ? -6.859 -6.34 -11.523 1 91.31 112 ASN A N 1
ATOM 908 C CA . ASN A 1 112 ? -7.414 -5 -11.352 1 91.31 112 ASN A CA 1
ATOM 909 C C . ASN A 1 112 ? -6.457 -3.93 -11.875 1 91.31 112 ASN A C 1
ATOM 911 O O . ASN A 1 112 ? -6.812 -2.75 -11.93 1 91.31 112 ASN A O 1
ATOM 915 N N . GLY A 1 113 ? -5.262 -4.281 -12.195 1 89.81 113 GLY A N 1
ATOM 916 C CA . GLY A 1 113 ? -4.395 -3.357 -12.914 1 89.81 113 GLY A CA 1
ATOM 917 C C . GLY A 1 113 ? -3.207 -2.896 -12.094 1 89.81 113 GLY A C 1
ATOM 918 O O . GLY A 1 113 ? -2.234 -2.369 -12.633 1 89.81 113 GLY A O 1
ATOM 919 N N . GLU A 1 114 ? -3.201 -3.047 -10.773 1 90.12 114 GLU A N 1
ATOM 920 C CA . GLU A 1 114 ? -2.072 -2.568 -9.977 1 90.12 114 GLU A CA 1
ATOM 921 C C . GLU A 1 114 ? -0.921 -3.568 -10 1 90.12 114 GLU A C 1
ATOM 923 O O . GLU A 1 114 ? -1.128 -4.758 -10.258 1 90.12 114 GLU A O 1
ATOM 928 N N . MET A 1 115 ? 0.25 -3.045 -9.711 1 91.38 115 MET A N 1
ATOM 929 C CA . MET A 1 115 ? 1.445 -3.883 -9.688 1 91.38 115 MET A CA 1
ATOM 930 C C . MET A 1 115 ? 1.585 -4.594 -8.344 1 91.38 115 MET A C 1
ATOM 932 O O . MET A 1 115 ? 1.396 -3.984 -7.293 1 91.38 115 MET A O 1
ATOM 936 N N . ILE A 1 116 ? 1.927 -5.91 -8.477 1 94.25 116 ILE A N 1
ATOM 937 C CA . ILE A 1 116 ? 2.148 -6.742 -7.293 1 94.25 116 ILE A CA 1
ATOM 938 C C . ILE A 1 116 ? 3.428 -7.555 -7.473 1 94.25 116 ILE A C 1
ATOM 940 O O . ILE A 1 116 ? 3.801 -7.898 -8.594 1 94.25 116 ILE A O 1
ATOM 944 N N . SER A 1 117 ? 4.035 -7.793 -6.363 1 93.06 117 SER A N 1
ATOM 945 C CA . SER A 1 117 ? 5.133 -8.758 -6.367 1 93.06 117 SER A CA 1
ATOM 946 C C . SER A 1 117 ? 4.922 -9.844 -5.32 1 93.06 117 SER A C 1
ATOM 948 O O . SER A 1 117 ? 4.273 -9.609 -4.297 1 93.06 117 SER A O 1
ATOM 950 N N . ILE A 1 118 ? 5.406 -11.047 -5.641 1 94.62 118 ILE A N 1
ATOM 951 C CA . ILE A 1 118 ? 5.414 -12.133 -4.66 1 94.62 118 ILE A CA 1
ATOM 952 C C . ILE A 1 118 ? 6.836 -12.656 -4.484 1 94.62 118 ILE A C 1
ATOM 954 O O . ILE A 1 118 ? 7.609 -12.703 -5.441 1 94.62 118 ILE A O 1
ATOM 958 N N . ILE A 1 119 ? 7.141 -13 -3.266 1 92.25 119 ILE A N 1
ATOM 959 C CA . ILE A 1 119 ? 8.461 -13.531 -2.939 1 92.25 119 ILE A CA 1
ATOM 960 C C . ILE A 1 119 ? 8.32 -14.727 -2.002 1 92.25 119 ILE A C 1
ATOM 962 O O . ILE A 1 119 ? 7.473 -14.727 -1.107 1 92.25 119 ILE A O 1
ATOM 966 N N . LYS A 1 120 ? 9.055 -15.734 -2.213 1 92.75 120 LYS A N 1
ATOM 967 C CA . LYS A 1 120 ? 9.227 -16.859 -1.302 1 92.75 120 LYS A CA 1
ATOM 968 C C . LYS A 1 120 ? 10.695 -17.031 -0.911 1 92.75 120 LYS A C 1
ATOM 970 O O . LYS A 1 120 ? 11.539 -17.297 -1.763 1 92.75 120 LYS A O 1
ATOM 975 N N . THR A 1 121 ? 10.992 -16.859 0.276 1 88.31 121 THR A N 1
ATOM 976 C CA . THR A 1 121 ? 12.344 -17.047 0.776 1 88.31 121 THR A CA 1
ATOM 977 C C . THR A 1 121 ? 12.609 -18.531 1.054 1 88.31 121 THR A C 1
ATOM 979 O O . THR A 1 121 ? 11.766 -19.219 1.644 1 88.31 121 THR A O 1
ATOM 982 N N . LYS A 1 122 ? 13.594 -19.219 0.448 1 81.94 122 LYS A N 1
ATOM 983 C CA . LYS A 1 122 ? 13.93 -20.641 0.608 1 81.94 122 LYS A CA 1
ATOM 984 C C . LYS A 1 122 ? 14.68 -20.875 1.915 1 81.94 122 LYS A C 1
ATOM 986 O O . LYS A 1 122 ? 14.508 -21.922 2.553 1 81.94 122 LYS A O 1
ATOM 991 N N . THR A 1 123 ? 15.781 -20.297 2.279 1 65.75 123 THR A N 1
ATOM 992 C CA . THR A 1 123 ? 16.609 -20.625 3.434 1 65.75 123 THR A CA 1
ATOM 993 C C . THR A 1 123 ? 16.078 -19.953 4.695 1 65.75 123 THR A C 1
ATOM 995 O O . THR A 1 123 ? 15.719 -18.781 4.68 1 65.75 123 THR A O 1
ATOM 998 N N . GLN A 1 124 ? 15.227 -20.75 5.512 1 54.31 124 GLN A N 1
ATOM 999 C CA . GLN A 1 124 ? 14.945 -20.25 6.852 1 54.31 124 GLN A CA 1
ATOM 1000 C C . GLN A 1 124 ? 16.188 -19.609 7.469 1 54.31 124 GLN A C 1
ATOM 1002 O O . GLN A 1 124 ? 17.141 -20.297 7.801 1 54.31 124 GLN A O 1
ATOM 1007 N N . ILE A 1 125 ? 16.719 -18.672 7 1 44.59 125 ILE A N 1
ATOM 1008 C CA . ILE A 1 125 ? 17.891 -18.188 7.723 1 44.59 125 ILE A CA 1
ATOM 1009 C C . ILE A 1 125 ? 17.547 -18.016 9.203 1 44.59 125 ILE A C 1
ATOM 1011 O O . ILE A 1 125 ? 16.531 -17.391 9.547 1 44.59 125 ILE A O 1
ATOM 1015 N N . ASN A 1 126 ? 17.922 -18.922 10 1 41.78 126 ASN A N 1
ATOM 1016 C CA . ASN A 1 126 ? 17.875 -18.75 11.453 1 41.78 126 ASN A CA 1
ATOM 1017 C C . ASN A 1 126 ? 18.078 -17.297 11.852 1 41.78 126 ASN A C 1
ATOM 1019 O O . ASN A 1 126 ? 19.078 -16.672 11.477 1 41.78 126 ASN A O 1
ATOM 1023 N N . SER A 1 127 ? 17.078 -16.547 11.93 1 41.12 127 SER A N 1
ATOM 1024 C CA . SER A 1 127 ? 17.125 -15.219 12.508 1 41.12 127 SER A CA 1
ATOM 1025 C C . SER A 1 127 ? 18.203 -15.117 13.586 1 41.12 127 SER A C 1
ATOM 1027 O O . SER A 1 127 ? 18.359 -14.07 14.219 1 41.12 127 SER A O 1
ATOM 1029 N N . ASP A 1 128 ? 18.625 -16.188 14.148 1 36.97 128 ASP A N 1
ATOM 1030 C CA . ASP A 1 128 ? 19.516 -16.094 15.297 1 36.97 128 ASP A CA 1
ATOM 1031 C C . ASP A 1 128 ? 20.828 -15.398 14.914 1 36.97 128 ASP A C 1
ATOM 1033 O O . ASP A 1 128 ? 21.734 -15.281 15.734 1 36.97 128 ASP A O 1
ATOM 1037 N N . ASP A 1 129 ? 21.375 -15.562 13.727 1 38.22 129 ASP A N 1
ATOM 1038 C CA . ASP A 1 129 ? 22.688 -14.93 13.727 1 38.22 129 ASP A CA 1
ATOM 1039 C C . ASP A 1 129 ? 22.578 -13.422 13.953 1 38.22 129 ASP A C 1
ATOM 1041 O O . ASP A 1 129 ? 22.25 -12.672 13.039 1 38.22 129 ASP A O 1
ATOM 1045 N N . ASP A 1 130 ? 22.094 -12.984 15.125 1 38.09 130 ASP A N 1
ATOM 1046 C CA . ASP A 1 130 ? 22.188 -11.742 15.898 1 38.09 130 ASP A CA 1
ATOM 1047 C C . ASP A 1 130 ? 23.562 -11.117 15.766 1 38.09 130 ASP A C 1
ATOM 1049 O O . ASP A 1 130 ? 23.969 -10.32 16.625 1 38.09 130 ASP A O 1
ATOM 1053 N N . GLY A 1 131 ? 24.656 -11.828 15.164 1 38.38 131 GLY A N 1
ATOM 1054 C CA . GLY A 1 131 ? 25.938 -11.164 15.312 1 38.38 131 GLY A CA 1
ATOM 1055 C C . GLY A 1 131 ? 25.906 -9.719 14.852 1 38.38 131 GLY A C 1
ATOM 1056 O O . GLY A 1 131 ? 25 -9.305 14.133 1 38.38 131 GLY A O 1
ATOM 1057 N N . GLU A 1 132 ? 26.625 -8.789 15.555 1 37.41 132 GLU A N 1
ATOM 1058 C CA . GLU A 1 132 ? 26.922 -7.363 15.547 1 37.41 132 GLU A CA 1
ATOM 1059 C C . GLU A 1 132 ? 27.094 -6.836 14.133 1 37.41 132 GLU A C 1
ATOM 1061 O O . GLU A 1 132 ? 27.219 -5.625 13.922 1 37.41 132 GLU A O 1
ATOM 1066 N N . GLY A 1 133 ? 27.875 -7.52 13.172 1 38.38 133 GLY A N 1
ATOM 1067 C CA . GLY A 1 133 ? 28.297 -6.859 11.945 1 38.38 133 GLY A CA 1
ATOM 1068 C C . GLY A 1 133 ? 27.125 -6.508 11.039 1 38.38 133 GLY A C 1
ATOM 1069 O O . GLY A 1 133 ? 26.062 -7.125 11.117 1 38.38 133 GLY A O 1
ATOM 1070 N N . VAL A 1 134 ? 27.016 -5.258 10.5 1 41 134 VAL A N 1
ATOM 1071 C CA . VAL A 1 134 ? 26.094 -4.551 9.617 1 41 134 VAL A CA 1
ATOM 1072 C C . VAL A 1 134 ? 25.688 -5.457 8.453 1 41 134 VAL A C 1
ATOM 1074 O O . VAL A 1 134 ? 26.375 -5.496 7.426 1 41 134 VAL A O 1
ATOM 1077 N N . GLU A 1 135 ? 25.578 -6.824 8.461 1 37.81 135 GLU A N 1
ATOM 1078 C CA . GLU A 1 135 ? 25.188 -7.797 7.445 1 37.81 135 GLU A CA 1
ATOM 1079 C C . GLU A 1 135 ? 23.891 -7.398 6.758 1 37.81 135 GLU A C 1
ATOM 1081 O O . GLU A 1 135 ? 22.922 -7.016 7.426 1 37.81 135 GLU A O 1
ATOM 1086 N N . GLU A 1 136 ? 23.938 -7.074 5.469 1 48.56 136 GLU A N 1
ATOM 1087 C CA . GLU A 1 136 ? 22.797 -6.852 4.582 1 48.56 136 GLU A CA 1
ATOM 1088 C C . GLU A 1 136 ? 21.641 -7.793 4.922 1 48.56 136 GLU A C 1
ATOM 1090 O O . GLU A 1 136 ? 21.781 -9.016 4.816 1 48.56 136 GLU A O 1
ATOM 1095 N N . THR A 1 137 ? 20.812 -7.398 5.785 1 57.62 137 THR A N 1
ATOM 1096 C CA . THR A 1 137 ? 19.641 -8.18 6.172 1 57.62 137 THR A CA 1
ATOM 1097 C C . THR A 1 137 ? 18.953 -8.766 4.941 1 57.62 137 THR A C 1
ATOM 1099 O O . THR A 1 137 ? 19.094 -8.234 3.838 1 57.62 137 THR A O 1
ATOM 1102 N N . LYS A 1 138 ? 18.656 -10.086 5.145 1 61.03 138 LYS A N 1
ATOM 1103 C CA . LYS A 1 138 ? 17.875 -10.75 4.109 1 61.03 138 LYS A CA 1
ATOM 1104 C C . LYS A 1 138 ? 16.922 -9.758 3.434 1 61.03 138 LYS A C 1
ATOM 1106 O O . LYS A 1 138 ? 16.75 -9.789 2.213 1 61.03 138 LYS A O 1
ATOM 1111 N N . THR A 1 139 ? 16.516 -8.891 4.309 1 63.09 139 THR A N 1
ATOM 1112 C CA . THR A 1 139 ? 15.602 -7.883 3.779 1 63.09 139 THR A CA 1
ATOM 1113 C C . THR A 1 139 ? 16.328 -6.965 2.799 1 63.09 139 THR A C 1
ATOM 1115 O O . THR A 1 139 ? 15.797 -6.637 1.736 1 63.09 139 THR A O 1
ATOM 1118 N N . GLN A 1 140 ? 17.531 -6.621 3.176 1 65.06 140 GLN A N 1
ATOM 1119 C CA . GLN A 1 140 ? 18.281 -5.727 2.299 1 65.06 140 GLN A CA 1
ATOM 1120 C C . GLN A 1 140 ? 18.625 -6.414 0.982 1 65.06 140 GLN A C 1
ATOM 1122 O O . GLN A 1 140 ? 18.578 -5.793 -0.081 1 65.06 140 GLN A O 1
ATOM 1127 N N . GLN A 1 141 ? 19.062 -7.668 1.096 1 69.31 141 GLN A N 1
ATOM 1128 C CA . GLN A 1 141 ? 19.359 -8.414 -0.123 1 69.31 141 GLN A CA 1
ATOM 1129 C C . GLN A 1 141 ? 18.125 -8.555 -1 1 69.31 141 GLN A C 1
ATOM 1131 O O . GLN A 1 141 ? 18.203 -8.414 -2.221 1 69.31 141 GLN A O 1
ATOM 1136 N N . GLU A 1 142 ? 17.031 -8.812 -0.361 1 71.62 142 GLU A N 1
ATOM 1137 C CA . GLU A 1 142 ? 15.766 -8.898 -1.087 1 71.62 142 GLU A CA 1
ATOM 1138 C C . GLU A 1 142 ? 15.461 -7.598 -1.819 1 71.62 142 GLU A C 1
ATOM 1140 O O . GLU A 1 142 ? 15.125 -7.609 -3.006 1 71.62 142 GLU A O 1
ATOM 1145 N N . ILE A 1 143 ? 15.641 -6.57 -1.05 1 67.94 143 ILE A N 1
ATOM 1146 C CA . ILE A 1 143 ? 15.352 -5.254 -1.612 1 67.94 143 ILE A CA 1
ATOM 1147 C C . ILE A 1 143 ? 16.297 -4.965 -2.771 1 67.94 143 ILE A C 1
ATOM 1149 O O . ILE A 1 143 ? 15.883 -4.48 -3.822 1 67.94 143 ILE A O 1
ATOM 1153 N N . LYS A 1 144 ? 17.578 -5.262 -2.518 1 69.75 144 LYS A N 1
ATOM 1154 C CA . LYS A 1 144 ? 18.578 -5.062 -3.566 1 69.75 144 LYS A CA 1
ATOM 1155 C C . LYS A 1 144 ? 18.219 -5.855 -4.82 1 69.75 144 LYS A C 1
ATOM 1157 O O . LYS A 1 144 ? 18.344 -5.352 -5.938 1 69.75 144 LYS A O 1
ATOM 1162 N N . ASN A 1 145 ? 17.766 -6.953 -4.586 1 68.06 145 ASN A N 1
ATOM 1163 C CA . ASN A 1 145 ? 17.438 -7.816 -5.719 1 68.06 145 ASN A CA 1
ATOM 1164 C C . ASN A 1 145 ? 16.172 -7.352 -6.434 1 68.06 145 ASN A C 1
ATOM 1166 O O . ASN A 1 145 ? 16.094 -7.41 -7.66 1 68.06 145 ASN A O 1
ATOM 1170 N N . ILE A 1 146 ? 15.18 -6.914 -5.633 1 68.94 146 ILE A N 1
ATOM 1171 C CA . ILE A 1 146 ? 13.969 -6.34 -6.207 1 68.94 146 ILE A CA 1
ATOM 1172 C C . ILE A 1 146 ? 14.328 -5.141 -7.082 1 68.94 146 ILE A C 1
ATOM 1174 O O . ILE A 1 146 ? 13.828 -5.012 -8.203 1 68.94 146 ILE A O 1
ATOM 1178 N N . LEU A 1 147 ? 15.211 -4.422 -6.551 1 68.5 147 LEU A N 1
ATOM 1179 C CA . LEU A 1 147 ? 15.617 -3.195 -7.234 1 68.5 147 LEU A CA 1
ATOM 1180 C C . LEU A 1 147 ? 16.375 -3.516 -8.523 1 68.5 147 LEU A C 1
ATOM 1182 O O . LEU A 1 147 ? 16.25 -2.799 -9.516 1 68.5 147 LEU A O 1
ATOM 1186 N N . LYS A 1 148 ? 17.281 -4.461 -8.5 1 65.12 148 LYS A N 1
ATOM 1187 C CA . LYS A 1 148 ? 18.031 -4.875 -9.688 1 65.12 148 LYS A CA 1
ATOM 1188 C C . LYS A 1 148 ? 17.078 -5.223 -10.836 1 65.12 148 LYS A C 1
ATOM 1190 O O . LYS A 1 148 ? 17.406 -4.988 -12 1 65.12 148 LYS A O 1
ATOM 1195 N N . LYS A 1 149 ? 16.031 -5.688 -10.5 1 58.75 149 LYS A N 1
ATOM 1196 C CA . LYS A 1 149 ? 15.055 -6.047 -11.523 1 58.75 149 LYS A CA 1
ATOM 1197 C C . LYS A 1 149 ? 14.391 -4.801 -12.109 1 58.75 149 LYS A C 1
ATOM 1199 O O . LYS A 1 149 ? 14.125 -4.742 -13.312 1 58.75 149 LYS A O 1
ATOM 1204 N N . ILE A 1 150 ? 14 -3.953 -11.102 1 57.31 150 ILE A N 1
ATOM 1205 C CA . ILE A 1 150 ? 13.258 -2.781 -11.562 1 57.31 150 ILE A CA 1
ATOM 1206 C C . ILE A 1 150 ? 14.18 -1.879 -12.383 1 57.31 150 ILE A C 1
ATOM 1208 O O . ILE A 1 150 ? 13.727 -1.141 -13.258 1 57.31 150 ILE A O 1
ATOM 1212 N N . GLN A 1 151 ? 15.383 -1.881 -12.055 1 55.78 151 GLN A N 1
ATOM 1213 C CA . GLN A 1 151 ? 16.297 -1.096 -12.883 1 55.78 151 GLN A CA 1
ATOM 1214 C C . GLN A 1 151 ? 16.094 -1.411 -14.367 1 55.78 151 GLN A C 1
ATOM 1216 O O . GLN A 1 151 ? 16.531 -2.461 -14.844 1 55.78 151 GLN A O 1
ATOM 1221 N N . PHE A 1 152 ? 14.828 -1.188 -14.844 1 41.19 152 PHE A N 1
ATOM 1222 C CA . PHE A 1 152 ? 14.719 -1.115 -16.297 1 41.19 152 PHE A CA 1
ATOM 1223 C C . PHE A 1 152 ? 15.883 -0.336 -16.891 1 41.19 152 PHE A C 1
ATOM 1225 O O . PHE A 1 152 ? 16.406 0.579 -16.266 1 41.19 152 PHE A O 1
ATOM 1232 N N . MET B 1 1 ? 12.422 22.844 23.922 1 35.5 1 MET B N 1
ATOM 1233 C CA . MET B 1 1 ? 11.039 22.578 23.531 1 35.5 1 MET B CA 1
ATOM 1234 C C . MET B 1 1 ? 10.93 21.266 22.75 1 35.5 1 MET B C 1
ATOM 1236 O O . MET B 1 1 ? 11.617 21.078 21.75 1 35.5 1 MET B O 1
ATOM 1240 N N . TYR B 1 2 ? 10.727 20.234 23.328 1 46.25 2 TYR B N 1
ATOM 1241 C CA . TYR B 1 2 ? 10.781 18.875 22.812 1 46.25 2 TYR B CA 1
ATOM 1242 C C . TYR B 1 2 ? 9.906 18.734 21.578 1 46.25 2 TYR B C 1
ATOM 1244 O O . TYR B 1 2 ? 8.695 18.938 21.641 1 46.25 2 TYR B O 1
ATOM 1252 N N . SER B 1 3 ? 10.297 19.281 20.484 1 54.53 3 SER B N 1
ATOM 1253 C CA . SER B 1 3 ? 9.453 19.234 19.281 1 54.53 3 SER B CA 1
ATOM 1254 C C . SER B 1 3 ? 8.914 17.828 19.031 1 54.53 3 SER B C 1
ATOM 1256 O O . SER B 1 3 ? 9.688 16.875 18.922 1 54.53 3 SER B O 1
ATOM 1258 N N . LYS B 1 4 ? 7.762 17.594 19.594 1 65.75 4 LYS B N 1
ATOM 1259 C CA . LYS B 1 4 ? 7.109 16.297 19.578 1 65.75 4 LYS B CA 1
ATOM 1260 C C . LYS B 1 4 ? 7.168 15.672 18.188 1 65.75 4 LYS B C 1
ATOM 1262 O O . LYS B 1 4 ? 6.793 16.312 17.203 1 65.75 4 LYS B O 1
ATOM 1267 N N . GLN B 1 5 ? 7.957 14.68 18.156 1 80.94 5 GLN B N 1
ATOM 1268 C CA . GLN B 1 5 ? 8.117 13.992 16.875 1 80.94 5 GLN B CA 1
ATOM 1269 C C . GLN B 1 5 ? 6.809 13.336 16.438 1 80.94 5 GLN B C 1
ATOM 1271 O O . GLN B 1 5 ? 6.082 12.773 17.266 1 80.94 5 GLN B O 1
ATOM 1276 N N . ILE B 1 6 ? 6.406 13.664 15.25 1 86.12 6 ILE B N 1
ATOM 1277 C CA . ILE B 1 6 ? 5.215 13.062 14.664 1 86.12 6 ILE B CA 1
ATOM 1278 C C . ILE B 1 6 ? 5.438 11.57 14.453 1 86.12 6 ILE B C 1
ATOM 1280 O O . ILE B 1 6 ? 6.516 11.148 14.016 1 86.12 6 ILE B O 1
ATOM 1284 N N . THR B 1 7 ? 4.496 10.789 14.992 1 89.69 7 THR B N 1
ATOM 1285 C CA . THR B 1 7 ? 4.57 9.359 14.719 1 89.69 7 THR B CA 1
ATOM 1286 C C . THR B 1 7 ? 3.336 8.891 13.945 1 89.69 7 THR B C 1
ATOM 1288 O O . THR B 1 7 ? 2.258 9.477 14.078 1 89.69 7 THR B O 1
ATOM 1291 N N . ALA B 1 8 ? 3.566 7.875 13.125 1 93.44 8 ALA B N 1
ATOM 1292 C CA . ALA B 1 8 ? 2.449 7.355 12.344 1 93.44 8 ALA B CA 1
ATOM 1293 C C . ALA B 1 8 ? 2.471 5.828 12.312 1 93.44 8 ALA B C 1
ATOM 1295 O O . ALA B 1 8 ? 3.523 5.211 12.484 1 93.44 8 ALA B O 1
ATOM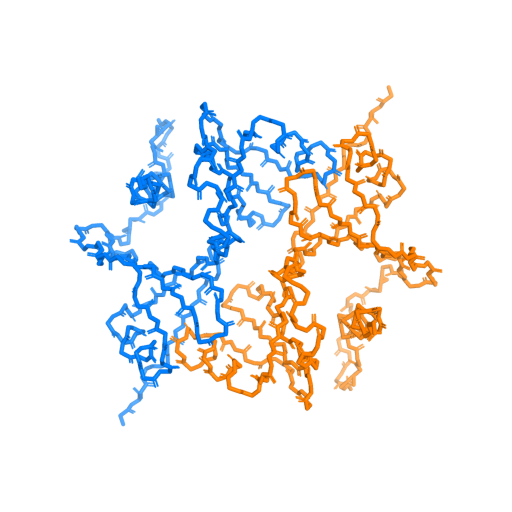 1296 N N . THR B 1 9 ? 1.296 5.246 12.188 1 93.5 9 THR B N 1
ATOM 1297 C CA . THR B 1 9 ? 1.101 3.832 11.891 1 93.5 9 THR B CA 1
ATOM 1298 C C . THR B 1 9 ? 0.395 3.652 10.555 1 93.5 9 THR B C 1
ATOM 1300 O O . THR B 1 9 ? -0.603 4.32 10.273 1 93.5 9 THR B O 1
ATOM 1303 N N . PHE B 1 10 ? 1.049 2.838 9.711 1 95 10 PHE B N 1
ATOM 1304 C CA . PHE B 1 10 ? 0.377 2.492 8.461 1 95 10 PHE B CA 1
ATOM 1305 C C . PHE B 1 10 ? -0.845 1.621 8.727 1 95 10 PHE B C 1
ATOM 1307 O O . PHE B 1 10 ? -0.712 0.443 9.07 1 95 10 PHE B O 1
ATOM 1314 N N . LYS B 1 11 ? -1.984 2.131 8.547 1 91.44 11 LYS B N 1
ATOM 1315 C CA . LYS B 1 11 ? -3.215 1.488 9 1 91.44 11 LYS B CA 1
ATOM 1316 C C . LYS B 1 11 ? -3.756 0.527 7.949 1 91.44 11 LYS B C 1
ATOM 1318 O O . LYS B 1 11 ? -4.176 -0.585 8.273 1 91.44 11 LYS B O 1
ATOM 1323 N N . ASN B 1 12 ? -3.809 0.958 6.75 1 92.94 12 ASN B N 1
ATOM 1324 C CA . ASN B 1 12 ? -4.348 0.125 5.68 1 92.94 12 ASN B CA 1
ATOM 1325 C C . ASN B 1 12 ? -4.074 0.731 4.305 1 92.94 12 ASN B C 1
ATOM 1327 O O . ASN B 1 12 ? -3.564 1.849 4.207 1 92.94 12 ASN B O 1
ATOM 1331 N N . ILE B 1 13 ? -4.344 -0.078 3.26 1 94.75 13 ILE B N 1
ATOM 1332 C CA . ILE B 1 13 ? -4.355 0.359 1.868 1 94.75 13 ILE B CA 1
ATOM 1333 C C . ILE B 1 13 ? -5.777 0.271 1.312 1 94.75 13 ILE B C 1
ATOM 1335 O O . ILE B 1 13 ? -6.48 -0.716 1.541 1 94.75 13 ILE B O 1
ATOM 1339 N N . ILE B 1 14 ? -6.148 1.292 0.653 1 92.12 14 ILE B N 1
ATOM 1340 C CA . ILE B 1 14 ? -7.426 1.268 -0.049 1 92.12 14 ILE B CA 1
ATOM 1341 C C . ILE B 1 14 ? -7.188 1.159 -1.554 1 92.12 14 ILE B C 1
ATOM 1343 O O . ILE B 1 14 ? -6.457 1.965 -2.133 1 92.12 14 ILE B O 1
ATOM 1347 N N . LEU B 1 15 ? -7.773 0.186 -2.137 1 92.69 15 LEU B N 1
ATOM 1348 C CA . LEU B 1 15 ? -7.703 -0.035 -3.578 1 92.69 15 LEU B CA 1
ATOM 1349 C C . LEU B 1 15 ? -9.078 0.143 -4.219 1 92.69 15 LEU B C 1
ATOM 1351 O O . LEU B 1 15 ? -10.047 -0.486 -3.799 1 92.69 15 LEU B O 1
ATOM 1355 N N . PHE B 1 16 ? -9.109 0.985 -5.191 1 90.06 16 PHE B N 1
ATOM 1356 C CA . PHE B 1 16 ? -10.328 1.105 -5.977 1 90.06 16 PHE B CA 1
ATOM 1357 C C . PHE B 1 16 ? -10.383 0.04 -7.066 1 90.06 16 PHE B C 1
ATOM 1359 O O . PHE B 1 16 ? -9.359 -0.291 -7.668 1 90.06 16 PHE B O 1
ATOM 1366 N N . CYS B 1 17 ? -11.578 -0.466 -7.285 1 90.94 17 CYS B N 1
ATOM 1367 C CA . CYS B 1 17 ? -11.711 -1.498 -8.305 1 90.94 17 CYS B CA 1
ATOM 1368 C C . CYS B 1 17 ? -13.07 -1.413 -8.992 1 90.94 17 CYS B C 1
ATOM 1370 O O . CYS B 1 17 ? -13.992 -0.766 -8.484 1 90.94 17 CYS B O 1
ATOM 1372 N N . ARG B 1 18 ? -13.219 -1.98 -10.164 1 87 18 ARG B N 1
ATOM 1373 C CA . ARG B 1 18 ? -14.469 -1.973 -10.93 1 87 18 ARG B CA 1
ATOM 1374 C C . ARG B 1 18 ? -15.352 -3.152 -10.547 1 87 18 ARG B C 1
ATOM 1376 O O . ARG B 1 18 ? -16.578 -3.09 -10.688 1 87 18 ARG B O 1
ATOM 1383 N N . ASP B 1 19 ? -14.742 -4.191 -10.125 1 91.38 19 ASP B N 1
ATOM 1384 C CA . ASP B 1 19 ? -15.422 -5.422 -9.734 1 91.38 19 ASP B CA 1
ATOM 1385 C C . ASP B 1 19 ? -14.859 -5.969 -8.422 1 91.38 19 ASP B C 1
ATOM 1387 O O . ASP B 1 19 ? -13.852 -6.68 -8.43 1 91.38 19 ASP B O 1
ATOM 1391 N N . VAL B 1 20 ? -15.562 -5.68 -7.359 1 93.56 20 VAL B N 1
ATOM 1392 C CA . VAL B 1 20 ? -15.023 -5.949 -6.031 1 93.56 20 VAL B CA 1
ATOM 1393 C C . VAL B 1 20 ? -14.992 -7.453 -5.781 1 93.56 20 VAL B C 1
ATOM 1395 O O . VAL B 1 20 ? -14.07 -7.961 -5.137 1 93.56 20 VAL B O 1
ATOM 1398 N N . GLU B 1 21 ? -15.969 -8.141 -6.273 1 94.5 21 GLU B N 1
ATOM 1399 C CA . GLU B 1 21 ? -16.016 -9.594 -6.078 1 94.5 21 GLU B CA 1
ATOM 1400 C C . GLU B 1 21 ? -14.828 -10.273 -6.758 1 94.5 21 GLU B C 1
ATOM 1402 O O . GLU B 1 21 ? -14.141 -11.094 -6.145 1 94.5 21 GLU B O 1
ATOM 1407 N N . LYS B 1 22 ? -14.617 -9.953 -7.941 1 94.56 22 LYS B N 1
ATOM 1408 C CA . LYS B 1 22 ? -13.508 -10.539 -8.695 1 94.56 22 LYS B CA 1
ATOM 1409 C C . LYS B 1 22 ? -12.164 -10.164 -8.07 1 94.56 22 LYS B C 1
ATOM 1411 O O . LYS B 1 22 ? -11.281 -11.016 -7.938 1 94.56 22 LYS B O 1
ATOM 1416 N N . THR B 1 23 ? -12.016 -8.922 -7.762 1 96.06 23 THR B N 1
ATOM 1417 C CA . THR B 1 23 ? -10.766 -8.453 -7.168 1 96.06 23 THR B CA 1
ATOM 1418 C C . THR B 1 23 ? -10.516 -9.133 -5.824 1 96.06 23 THR B C 1
ATOM 1420 O O . THR B 1 23 ? -9.398 -9.57 -5.535 1 96.06 23 THR B O 1
ATOM 1423 N N . ALA B 1 24 ? -11.586 -9.195 -5.043 1 96.94 24 ALA B N 1
ATOM 1424 C CA . ALA B 1 24 ? -11.469 -9.883 -3.758 1 96.94 24 ALA B CA 1
ATOM 1425 C C . ALA B 1 24 ? -11.086 -11.344 -3.947 1 96.94 24 ALA B C 1
ATOM 1427 O O . ALA B 1 24 ? -10.305 -11.891 -3.166 1 96.94 24 ALA B O 1
ATOM 1428 N N . GLY B 1 25 ? -11.68 -11.977 -4.93 1 96.31 25 GLY B N 1
ATOM 1429 C CA . GLY B 1 25 ? -11.312 -13.352 -5.246 1 96.31 25 GLY B CA 1
ATOM 1430 C C . GLY B 1 25 ? -9.836 -13.523 -5.535 1 96.31 25 GLY B C 1
ATOM 1431 O O . GLY B 1 25 ? -9.219 -14.484 -5.062 1 96.31 25 GLY B O 1
ATOM 1432 N N . PHE B 1 26 ? -9.32 -12.617 -6.234 1 97.06 26 PHE B N 1
ATOM 1433 C CA . PHE B 1 26 ? -7.891 -12.656 -6.543 1 97.06 26 PHE B CA 1
ATOM 1434 C C . PHE B 1 26 ? -7.059 -12.57 -5.266 1 97.06 26 PHE B C 1
ATOM 1436 O O . PHE B 1 26 ? -6.156 -13.375 -5.047 1 97.06 26 PHE B O 1
ATOM 1443 N N . TYR B 1 27 ? -7.285 -11.625 -4.465 1 97.38 27 TYR B N 1
ATOM 1444 C CA . TYR B 1 27 ? -6.457 -11.391 -3.289 1 97.38 27 TYR B CA 1
ATOM 1445 C C . TYR B 1 27 ? -6.672 -12.477 -2.24 1 97.38 27 TYR B C 1
ATOM 1447 O O . TYR B 1 27 ? -5.75 -12.828 -1.5 1 97.38 27 TYR B O 1
ATOM 1455 N N . SER B 1 28 ? -7.879 -13.031 -2.201 1 96.5 28 SER B N 1
ATOM 1456 C CA . SER B 1 28 ? -8.133 -14.07 -1.204 1 96.5 28 SER B CA 1
ATOM 1457 C C . SER B 1 28 ? -7.645 -15.43 -1.682 1 96.5 28 SER B C 1
ATOM 1459 O O . SER B 1 28 ? -6.836 -16.078 -1.009 1 96.5 28 SER B O 1
ATOM 1461 N N . ASP B 1 29 ? -7.973 -15.82 -2.883 1 95.06 29 ASP B N 1
ATOM 1462 C CA . ASP B 1 29 ? -7.688 -17.156 -3.385 1 95.06 29 ASP B CA 1
ATOM 1463 C C . ASP B 1 29 ? -6.273 -17.25 -3.949 1 95.06 29 ASP B C 1
ATOM 1465 O O . ASP B 1 29 ? -5.574 -18.25 -3.736 1 95.06 29 ASP B O 1
ATOM 1469 N N . ALA B 1 30 ? -5.863 -16.266 -4.656 1 94.62 30 ALA B N 1
ATOM 1470 C CA . ALA B 1 30 ? -4.578 -16.359 -5.348 1 94.62 30 ALA B CA 1
ATOM 1471 C C . ALA B 1 30 ? -3.443 -15.852 -4.461 1 94.62 30 ALA B C 1
ATOM 1473 O O . ALA B 1 30 ? -2.365 -16.453 -4.426 1 94.62 30 ALA B O 1
ATOM 1474 N N . VAL B 1 31 ? -3.607 -14.773 -3.768 1 94.12 31 VAL B N 1
ATOM 1475 C CA . VAL B 1 31 ? -2.559 -14.211 -2.924 1 94.12 31 VAL B CA 1
ATOM 1476 C C . VAL B 1 31 ? -2.568 -14.898 -1.56 1 94.12 31 VAL B C 1
ATOM 1478 O O . VAL B 1 31 ? -1.512 -15.203 -1.003 1 94.12 31 VAL B O 1
ATOM 1481 N N . GLY B 1 32 ? -3.797 -15.086 -1.027 1 94.88 32 GLY B N 1
ATOM 1482 C CA . GLY B 1 32 ? -3.877 -15.789 0.242 1 94.88 32 GLY B CA 1
ATOM 1483 C C . GLY B 1 32 ? -4.281 -14.891 1.397 1 94.88 32 GLY B C 1
ATOM 1484 O O . GLY B 1 32 ? -4.02 -15.211 2.559 1 94.88 32 GLY B O 1
ATOM 1485 N N . LEU B 1 33 ? -4.887 -13.781 1.147 1 96 33 LEU B N 1
ATOM 1486 C CA . LEU B 1 33 ? -5.426 -12.93 2.205 1 96 33 LEU B CA 1
ATOM 1487 C C . LEU B 1 33 ? -6.77 -13.461 2.697 1 96 33 LEU B C 1
ATOM 1489 O O . LEU B 1 33 ? -7.469 -14.156 1.962 1 96 33 LEU B O 1
ATOM 1493 N N . LYS B 1 34 ? -7.09 -13.062 3.922 1 95.62 34 LYS B N 1
ATOM 1494 C CA . LYS B 1 34 ? -8.352 -13.5 4.504 1 95.62 34 LYS B CA 1
ATOM 1495 C C . LYS B 1 34 ? -9.398 -12.398 4.445 1 95.62 34 LYS B C 1
ATOM 1497 O O . LYS B 1 34 ? -9.133 -11.258 4.852 1 95.62 34 LYS B O 1
ATOM 1502 N N . VAL B 1 35 ? -10.57 -12.742 4.02 1 94.81 35 VAL B N 1
ATOM 1503 C CA . VAL B 1 35 ? -11.672 -11.781 3.994 1 94.81 35 VAL B CA 1
ATOM 1504 C C . VAL B 1 35 ? -12.211 -11.586 5.406 1 94.81 35 VAL B C 1
ATOM 1506 O O . VAL B 1 35 ? -12.594 -12.547 6.074 1 94.81 35 VAL B O 1
ATOM 1509 N N . SER B 1 36 ? -12.242 -10.391 5.855 1 93.25 36 SER B N 1
ATOM 1510 C CA . SER B 1 36 ? -12.727 -10.094 7.199 1 93.25 36 SER B CA 1
ATOM 1511 C C . SER B 1 36 ? -14.094 -9.43 7.156 1 93.25 36 SER B C 1
ATOM 1513 O O . SER B 1 36 ? -14.836 -9.469 8.141 1 93.25 36 SER B O 1
ATOM 1515 N N . HIS B 1 37 ? -14.398 -8.742 6.125 1 90.81 37 HIS B N 1
ATOM 1516 C CA . HIS B 1 37 ? -15.688 -8.094 5.902 1 90.81 37 HIS B CA 1
ATOM 1517 C C . HIS B 1 37 ? -16.016 -8.016 4.418 1 90.81 37 HIS B C 1
ATOM 1519 O O . HIS B 1 37 ? -15.141 -7.734 3.596 1 90.81 37 HIS B O 1
ATOM 1525 N N . GLN B 1 38 ? -17.25 -8.281 4.082 1 91.62 38 GLN B N 1
ATOM 1526 C CA . GLN B 1 38 ? -17.672 -8.242 2.684 1 91.62 38 GLN B CA 1
ATOM 1527 C C . GLN B 1 38 ? -19.062 -7.637 2.541 1 91.62 38 GLN B C 1
ATOM 1529 O O . GLN B 1 38 ? -19.984 -8.023 3.256 1 91.62 38 GLN B O 1
ATOM 1534 N N . SER B 1 39 ? -19.094 -6.68 1.801 1 88.44 39 SER B N 1
ATOM 1535 C CA . SER B 1 39 ? -20.359 -6.109 1.331 1 88.44 39 SER B CA 1
ATOM 1536 C C . SER B 1 39 ? -20.391 -6.031 -0.191 1 88.44 39 SER B C 1
ATOM 1538 O O . SER B 1 39 ? -19.5 -6.547 -0.867 1 88.44 39 SER B O 1
ATOM 1540 N N . LYS B 1 40 ? -21.5 -5.496 -0.723 1 88.5 40 LYS B N 1
ATOM 1541 C CA . LYS B 1 40 ? -21.688 -5.445 -2.17 1 88.5 40 LYS B CA 1
ATOM 1542 C C . LYS B 1 40 ? -20.625 -4.57 -2.826 1 88.5 40 LYS B C 1
ATOM 1544 O O . LYS B 1 40 ? -20.188 -4.848 -3.943 1 88.5 40 LYS B O 1
ATOM 1549 N N . GLN B 1 41 ? -20.188 -3.559 -2.188 1 89.38 41 GLN B N 1
ATOM 1550 C CA . GLN B 1 41 ? -19.281 -2.611 -2.842 1 89.38 41 GLN B CA 1
ATOM 1551 C C . GLN B 1 41 ? -17.984 -2.451 -2.057 1 89.38 41 GLN B C 1
ATOM 1553 O O . GLN B 1 41 ? -17.172 -1.591 -2.377 1 89.38 41 GLN B O 1
ATOM 1558 N N . LEU B 1 42 ? -17.828 -3.248 -1.003 1 90.75 42 LEU B N 1
ATOM 1559 C CA . LEU B 1 42 ? -16.672 -3.1 -0.133 1 90.75 42 LEU B CA 1
ATOM 1560 C C . LEU B 1 42 ? -16.25 -4.449 0.439 1 90.75 42 LEU B C 1
ATOM 1562 O O . LEU B 1 42 ? -17.078 -5.191 0.972 1 90.75 42 LEU B O 1
ATOM 1566 N N . VAL B 1 43 ? -14.984 -4.715 0.304 1 94.06 43 VAL B N 1
ATOM 1567 C CA . VAL B 1 43 ? -14.422 -5.918 0.916 1 94.06 43 VAL B CA 1
ATOM 1568 C C . VAL B 1 43 ? -13.164 -5.559 1.7 1 94.06 43 VAL B C 1
ATOM 1570 O O . VAL B 1 43 ? -12.312 -4.816 1.212 1 94.06 43 VAL B O 1
ATOM 1573 N N . GLU B 1 44 ? -13.102 -5.988 2.893 1 93.62 44 GLU B N 1
ATOM 1574 C CA . GLU B 1 44 ? -11.891 -5.875 3.699 1 93.62 44 GLU B CA 1
ATOM 1575 C C . GLU B 1 44 ? -11.172 -7.219 3.809 1 93.62 44 GLU B C 1
ATOM 1577 O O . GLU B 1 44 ? -11.797 -8.234 4.113 1 93.62 44 GLU B O 1
ATOM 1582 N N . LEU B 1 45 ? -9.906 -7.172 3.488 1 96.12 45 LEU B N 1
ATOM 1583 C CA . LEU B 1 45 ? -9.062 -8.359 3.621 1 96.12 45 LEU B CA 1
ATOM 1584 C C . LEU B 1 45 ? -7.914 -8.102 4.59 1 96.12 45 LEU B C 1
ATOM 1586 O O . LEU B 1 45 ? -7.492 -6.961 4.777 1 96.12 45 LEU B O 1
ATOM 1590 N N . LYS B 1 46 ? -7.402 -9.156 5.172 1 94.81 46 LYS B N 1
ATOM 1591 C CA . LYS B 1 46 ? -6.266 -9.086 6.086 1 94.81 46 LYS B CA 1
ATOM 1592 C C . LYS B 1 46 ? -5.223 -10.148 5.75 1 94.81 46 LYS B C 1
ATOM 1594 O O . LYS B 1 46 ? -5.566 -11.258 5.324 1 94.81 46 LYS B O 1
ATOM 1599 N N . ASP B 1 47 ? -4.012 -9.766 5.883 1 93.56 47 ASP B N 1
ATOM 1600 C CA . ASP B 1 47 ? -2.963 -10.766 5.738 1 93.56 47 ASP B CA 1
ATOM 1601 C C . ASP B 1 47 ? -2.732 -11.516 7.051 1 93.56 47 ASP B C 1
ATOM 1603 O O . ASP B 1 47 ? -3.521 -11.391 7.988 1 93.56 47 ASP B O 1
ATOM 1607 N N . TYR B 1 48 ? -1.743 -12.312 7.02 1 87.69 48 TYR B N 1
ATOM 1608 C CA . TYR B 1 48 ? -1.437 -13.141 8.18 1 87.69 48 TYR B CA 1
ATOM 1609 C C . TYR B 1 48 ? -1.078 -12.273 9.383 1 87.69 48 TYR B C 1
ATOM 1611 O O . TYR B 1 48 ? -1.348 -12.648 10.531 1 87.69 48 TYR B O 1
ATOM 1619 N N . SER B 1 49 ? -0.493 -11.07 9.227 1 88 49 SER B N 1
ATOM 1620 C CA . SER B 1 49 ? -0.091 -10.164 10.297 1 88 49 SER B CA 1
ATOM 1621 C C . SER B 1 49 ? -1.186 -9.148 10.602 1 88 49 SER B C 1
ATOM 1623 O O . SER B 1 49 ? -0.955 -8.172 11.32 1 88 49 SER B O 1
ATOM 1625 N N . ASN B 1 50 ? -2.342 -9.273 10.008 1 89.5 50 ASN B N 1
ATOM 1626 C CA . ASN B 1 50 ? -3.551 -8.492 10.258 1 89.5 50 ASN B CA 1
ATOM 1627 C C . ASN B 1 50 ? -3.477 -7.117 9.602 1 89.5 50 ASN B C 1
ATOM 1629 O O . ASN B 1 50 ? -4.211 -6.203 9.984 1 89.5 50 ASN B O 1
ATOM 1633 N N . PHE B 1 51 ? -2.531 -6.973 8.711 1 91.94 51 PHE B N 1
ATOM 1634 C CA . PHE B 1 51 ? -2.574 -5.75 7.918 1 91.94 51 PHE B CA 1
ATOM 1635 C C . PHE B 1 51 ? -3.779 -5.75 6.988 1 91.94 51 PHE B C 1
ATOM 1637 O O . PHE B 1 51 ? -4.105 -6.777 6.387 1 91.94 51 PHE B O 1
ATOM 1644 N N . ARG B 1 52 ? -4.375 -4.578 6.793 1 93.12 52 ARG B N 1
ATOM 1645 C CA . ARG B 1 52 ? -5.672 -4.504 6.129 1 93.12 52 ARG B CA 1
ATOM 1646 C C . ARG B 1 52 ? -5.531 -3.988 4.703 1 93.12 52 ARG B C 1
ATOM 1648 O O . ARG B 1 52 ? -4.852 -2.988 4.465 1 93.12 52 ARG B O 1
ATOM 1655 N N . LEU B 1 53 ? -6.113 -4.641 3.799 1 95.75 53 LEU B N 1
ATOM 1656 C CA . LEU B 1 53 ? -6.375 -4.203 2.434 1 95.75 53 LEU B CA 1
ATOM 1657 C C . LEU B 1 53 ? -7.867 -4 2.203 1 95.75 53 LEU B C 1
ATOM 1659 O O . LEU B 1 53 ? -8.656 -4.938 2.363 1 95.75 53 LEU B O 1
ATOM 1663 N N . ILE B 1 54 ? -8.234 -2.822 1.841 1 93.62 54 ILE B N 1
ATOM 1664 C CA . ILE B 1 54 ? -9.641 -2.498 1.62 1 93.62 54 ILE B CA 1
ATOM 1665 C C . ILE B 1 54 ? -9.898 -2.305 0.127 1 93.62 54 ILE B C 1
ATOM 1667 O O . ILE B 1 54 ? -9.219 -1.51 -0.527 1 93.62 54 ILE B O 1
ATOM 1671 N N . LEU B 1 55 ? -10.828 -3.047 -0.366 1 93.88 55 LEU B N 1
ATOM 1672 C CA . LEU B 1 55 ? -11.266 -2.92 -1.751 1 93.88 55 LEU B CA 1
ATOM 1673 C C . LEU B 1 55 ? -12.594 -2.166 -1.834 1 93.88 55 LEU B C 1
ATOM 1675 O O . LEU B 1 55 ? -13.562 -2.539 -1.176 1 93.88 55 LEU B O 1
ATOM 1679 N N . LYS B 1 56 ? -12.602 -1.161 -2.631 1 90.88 56 LYS B N 1
ATOM 1680 C CA . LYS B 1 56 ? -13.812 -0.366 -2.834 1 90.88 56 LYS B CA 1
ATOM 1681 C C . LYS B 1 56 ? -14.188 -0.31 -4.309 1 90.88 56 LYS B C 1
ATOM 1683 O O . LYS B 1 56 ? -13.398 0.132 -5.145 1 90.88 56 LYS B O 1
ATOM 1688 N N . GLN B 1 57 ? -15.398 -0.677 -4.555 1 89.94 57 GLN B N 1
ATOM 1689 C CA . GLN B 1 57 ? -15.891 -0.607 -5.93 1 89.94 57 GLN B CA 1
ATOM 1690 C C . GLN B 1 57 ? -16.281 0.822 -6.301 1 89.94 57 GLN B C 1
ATOM 1692 O O . GLN B 1 57 ? -16.953 1.511 -5.535 1 89.94 57 GLN B O 1
ATOM 1697 N N . ILE B 1 58 ? -15.664 1.203 -7.367 1 82.81 58 ILE B N 1
ATOM 1698 C CA . ILE B 1 58 ? -16 2.529 -7.871 1 82.81 58 ILE B CA 1
ATOM 1699 C C . ILE B 1 58 ? -16.594 2.412 -9.273 1 82.81 58 ILE B C 1
ATOM 1701 O O . ILE B 1 58 ? -16.234 1.503 -10.031 1 82.81 58 ILE B O 1
ATOM 1705 N N . ASP B 1 59 ? -17.5 3.328 -9.484 1 75 59 ASP B N 1
ATOM 1706 C CA . ASP B 1 59 ? -18.141 3.334 -10.797 1 75 59 ASP B CA 1
ATOM 1707 C C . ASP B 1 59 ? -17.156 3.729 -11.883 1 75 59 ASP B C 1
ATOM 1709 O O . ASP B 1 59 ? -16.156 4.41 -11.617 1 75 59 ASP B O 1
ATOM 1713 N N . GLY B 1 60 ? -17.281 3.207 -13.008 1 62.75 60 GLY B N 1
ATOM 1714 C CA . GLY B 1 60 ? -16.406 3.283 -14.172 1 62.75 60 GLY B CA 1
ATOM 1715 C C . GLY B 1 60 ? -15.875 4.68 -14.43 1 62.75 60 GLY B C 1
ATOM 1716 O O . GLY B 1 60 ? -14.688 4.859 -14.695 1 62.75 60 GLY B O 1
ATOM 1717 N N . GLU B 1 61 ? -16.641 5.699 -14.32 1 58.97 61 GLU B N 1
ATOM 1718 C CA . GLU B 1 61 ? -16.188 7.043 -14.656 1 58.97 61 GLU B CA 1
ATOM 1719 C C . GLU B 1 61 ? -15.18 7.555 -13.633 1 58.97 61 GLU B C 1
ATOM 1721 O O . GLU B 1 61 ? -14.188 8.195 -14 1 58.97 61 GLU B O 1
ATOM 1726 N N . ALA B 1 62 ? -15.391 7.277 -12.43 1 56.97 62 ALA B N 1
ATOM 1727 C CA . ALA B 1 62 ? -14.516 7.719 -11.344 1 56.97 62 ALA B CA 1
ATOM 1728 C C . ALA B 1 62 ? -13.227 6.914 -11.312 1 56.97 62 ALA B C 1
ATOM 1730 O O . ALA B 1 62 ? -12.172 7.422 -10.906 1 56.97 62 ALA B O 1
ATOM 1731 N N . TYR B 1 63 ? -13.422 5.691 -11.805 1 57.12 63 TYR B N 1
ATOM 1732 C CA . TYR B 1 63 ? -12.266 4.805 -11.828 1 57.12 63 TYR B CA 1
ATOM 1733 C C . TYR B 1 63 ? -11.195 5.324 -12.789 1 57.12 63 TYR B C 1
ATOM 1735 O O . TYR B 1 63 ? -10 5.121 -12.57 1 57.12 63 TYR B O 1
ATOM 1743 N N . ASN B 1 64 ? -11.688 6.012 -13.695 1 54.75 64 ASN B N 1
ATOM 1744 C CA . ASN B 1 64 ? -10.789 6.512 -14.734 1 54.75 64 ASN B CA 1
ATOM 1745 C C . ASN B 1 64 ? -9.93 7.664 -14.227 1 54.75 64 ASN B C 1
ATOM 1747 O O . ASN B 1 64 ? -8.992 8.094 -14.906 1 54.75 64 ASN B O 1
ATOM 1751 N N . MET B 1 65 ? -10.414 8.195 -13.156 1 51.53 65 MET B N 1
ATOM 1752 C CA . MET B 1 65 ? -9.555 9.25 -12.617 1 51.53 65 MET B CA 1
ATOM 1753 C C . MET B 1 65 ? -8.266 8.664 -12.055 1 51.53 65 MET B C 1
ATOM 1755 O O . MET B 1 65 ? -8.258 8.125 -10.945 1 51.53 65 MET B O 1
ATOM 1759 N N . LYS B 1 66 ? -7.301 8.344 -12.922 1 54 66 LYS B N 1
ATOM 1760 C CA . LYS B 1 66 ? -5.977 7.762 -12.742 1 54 66 LYS B CA 1
ATOM 1761 C C . LYS B 1 66 ? -5.223 8.453 -11.609 1 54 66 LYS B C 1
ATOM 1763 O O . LYS B 1 66 ? -5.387 9.656 -11.391 1 54 66 LYS B O 1
ATOM 1768 N N . GLY B 1 67 ? -4.812 7.711 -10.609 1 65.5 67 GLY B N 1
ATOM 1769 C CA . GLY B 1 67 ? -3.869 8.219 -9.633 1 65.5 67 GLY B CA 1
ATOM 1770 C C . GLY B 1 67 ? -4.414 8.203 -8.211 1 65.5 67 GLY B C 1
ATOM 1771 O O . GLY B 1 67 ? -3.707 8.547 -7.266 1 65.5 67 GLY B O 1
ATOM 1772 N N . TYR B 1 68 ? -5.73 7.816 -8.219 1 73.88 68 TYR B N 1
ATOM 1773 C CA . TYR B 1 68 ? -6.309 7.875 -6.879 1 73.88 68 TYR B CA 1
ATOM 1774 C C . TYR B 1 68 ? -6.129 6.555 -6.148 1 73.88 68 TYR B C 1
ATOM 1776 O O . TYR B 1 68 ? -6.406 6.457 -4.949 1 73.88 68 TYR B O 1
ATOM 1784 N N . SER B 1 69 ? -5.762 5.652 -6.887 1 84.88 69 SER B N 1
ATOM 1785 C CA . SER B 1 69 ? -5.562 4.32 -6.324 1 84.88 69 SER B CA 1
ATOM 1786 C C . SER B 1 69 ? -4.148 3.814 -6.59 1 84.88 69 SER B C 1
ATOM 1788 O O . SER B 1 69 ? -3.607 4.008 -7.68 1 84.88 69 SER B O 1
ATOM 1790 N N . PRO B 1 70 ? -3.596 3.211 -5.473 1 91.12 70 PRO B N 1
ATOM 1791 C CA . PRO B 1 70 ? -4.117 2.988 -4.121 1 91.12 70 PRO B CA 1
ATOM 1792 C C . PRO B 1 70 ? -3.988 4.223 -3.229 1 91.12 70 PRO B C 1
ATOM 1794 O O . PRO B 1 70 ? -3.244 5.148 -3.555 1 91.12 70 PRO B O 1
ATOM 1797 N N . ILE B 1 71 ? -4.77 4.27 -2.188 1 91.81 71 ILE B N 1
ATOM 1798 C CA . ILE B 1 71 ? -4.594 5.254 -1.125 1 91.81 71 ILE B CA 1
ATOM 1799 C C . ILE B 1 71 ? -3.842 4.621 0.044 1 91.81 71 ILE B C 1
ATOM 1801 O O . ILE B 1 71 ? -4.219 3.555 0.53 1 91.81 71 ILE B O 1
ATOM 1805 N N . LEU B 1 72 ? -2.744 5.254 0.458 1 94.88 72 LEU B N 1
ATOM 1806 C CA . LEU B 1 72 ? -2.008 4.852 1.652 1 94.88 72 LEU B CA 1
ATOM 1807 C C . LEU B 1 72 ? -2.527 5.586 2.885 1 94.88 72 LEU B C 1
ATOM 1809 O O . LEU B 1 72 ? -2.344 6.801 3.012 1 94.88 72 LEU B O 1
ATOM 1813 N N . ASN B 1 73 ? -3.102 4.859 3.791 1 94.06 73 ASN B N 1
ATOM 1814 C CA . ASN B 1 73 ? -3.762 5.465 4.945 1 94.06 73 ASN B CA 1
ATOM 1815 C C . ASN B 1 73 ? -2.918 5.328 6.207 1 94.06 73 ASN B C 1
ATOM 1817 O O . ASN B 1 73 ? -2.572 4.215 6.609 1 94.06 73 ASN B O 1
ATOM 1821 N N . PHE B 1 74 ? -2.658 6.461 6.871 1 95 74 PHE B N 1
ATOM 1822 C CA . PHE B 1 74 ? -1.837 6.477 8.078 1 95 74 PHE B CA 1
ATOM 1823 C C . PHE B 1 74 ? -2.625 7.02 9.266 1 95 74 PHE B C 1
ATOM 1825 O O . PHE B 1 74 ? -3.357 8 9.133 1 95 74 PHE B O 1
ATOM 1832 N N . GLU B 1 75 ? -2.486 6.367 10.367 1 93.62 75 GLU B N 1
ATOM 1833 C CA . GLU B 1 75 ? -2.955 6.926 11.633 1 93.62 75 GLU B CA 1
ATOM 1834 C C . GLU B 1 75 ? -1.861 7.742 12.312 1 93.62 75 GLU B C 1
ATOM 1836 O O . GLU B 1 75 ? -0.739 7.266 12.484 1 93.62 75 GLU B O 1
ATOM 1841 N N . VAL B 1 76 ? -2.238 8.938 12.656 1 93.81 76 VAL B N 1
ATOM 1842 C CA . VAL B 1 76 ? -1.25 9.828 13.25 1 93.81 76 VAL B CA 1
ATOM 1843 C C . VAL B 1 76 ? -1.688 10.227 14.656 1 93.81 76 VAL B C 1
ATOM 1845 O O . VAL B 1 76 ? -2.867 10.117 15 1 93.81 76 VAL B O 1
ATOM 1848 N N . ASP B 1 77 ? -0.738 10.656 15.453 1 91.31 77 ASP B N 1
ATOM 1849 C CA . ASP B 1 77 ? -1.029 11.008 16.828 1 91.31 77 ASP B CA 1
ATOM 1850 C C . ASP B 1 77 ? -1.363 12.492 16.969 1 91.31 77 ASP B C 1
ATOM 1852 O O . ASP B 1 77 ? -2.039 12.906 17.906 1 91.31 77 ASP B O 1
ATOM 1856 N N . ASP B 1 78 ? -0.897 13.328 16.078 1 92.88 78 ASP B N 1
ATOM 1857 C CA . ASP B 1 78 ? -1.119 14.773 16.078 1 92.88 78 ASP B CA 1
ATOM 1858 C C . ASP B 1 78 ? -1.537 15.258 14.695 1 92.88 78 ASP B C 1
ATOM 1860 O O . ASP B 1 78 ? -0.688 15.562 13.852 1 92.88 78 ASP B O 1
ATOM 1864 N N . PHE B 1 79 ? -2.797 15.398 14.508 1 94.31 79 PHE B N 1
ATOM 1865 C CA . PHE B 1 79 ? -3.371 15.688 13.203 1 94.31 79 PHE B CA 1
ATOM 1866 C C . PHE B 1 79 ? -2.959 17.078 12.727 1 94.31 79 PHE B C 1
ATOM 1868 O O . PHE B 1 79 ? -2.512 17.234 11.586 1 94.31 79 PHE B O 1
ATOM 1875 N N . GLU B 1 80 ? -3.084 18.078 13.617 1 94.12 80 GLU B N 1
ATOM 1876 C CA . GLU B 1 80 ? -2.789 19.469 13.234 1 94.12 80 GLU B CA 1
ATOM 1877 C C . GLU B 1 80 ? -1.318 19.625 12.867 1 94.12 80 GLU B C 1
ATOM 1879 O O . GLU B 1 80 ? -0.996 20.297 11.875 1 94.12 80 GLU B O 1
ATOM 1884 N N . HIS B 1 81 ? -0.484 19.062 13.633 1 95.44 81 HIS B N 1
ATOM 1885 C CA . HIS B 1 81 ? 0.945 19.125 13.352 1 95.44 81 HIS B CA 1
ATOM 1886 C C . HIS B 1 81 ? 1.273 18.453 12.023 1 95.44 81 HIS B C 1
ATOM 1888 O O . HIS B 1 81 ? 2.051 18.984 11.227 1 95.44 81 HIS B O 1
ATOM 1894 N N . THR B 1 82 ? 0.704 17.297 11.828 1 95.88 82 THR B N 1
ATOM 1895 C CA . THR B 1 82 ? 0.918 16.578 10.578 1 95.88 82 THR B CA 1
ATOM 1896 C C . THR B 1 82 ? 0.437 17.406 9.391 1 95.88 82 THR B C 1
ATOM 1898 O O . THR B 1 82 ? 1.127 17.5 8.375 1 95.88 82 THR B O 1
ATOM 1901 N N . LEU B 1 83 ? -0.665 18.031 9.531 1 94.75 83 LEU B N 1
ATOM 1902 C CA . LEU B 1 83 ? -1.229 18.859 8.469 1 94.75 83 LEU B CA 1
ATOM 1903 C C . LEU B 1 83 ? -0.283 20 8.109 1 94.75 83 LEU B C 1
ATOM 1905 O O . LEU B 1 83 ? -0.058 20.266 6.926 1 94.75 83 LEU B O 1
ATOM 1909 N N . LYS B 1 84 ? 0.207 20.656 9.062 1 95.44 84 LYS B N 1
ATOM 1910 C CA . LYS B 1 84 ? 1.146 21.75 8.828 1 95.44 84 LYS B CA 1
ATOM 1911 C C . LYS B 1 84 ? 2.385 21.266 8.086 1 95.44 84 LYS B C 1
ATOM 1913 O O . LYS B 1 84 ? 2.857 21.922 7.16 1 95.44 84 LYS B O 1
ATOM 1918 N N . LYS B 1 85 ? 2.885 20.141 8.508 1 96.31 85 LYS B N 1
ATOM 1919 C CA . LYS B 1 85 ? 4.051 19.578 7.836 1 96.31 85 LYS B CA 1
ATOM 1920 C C . LYS B 1 85 ? 3.727 19.188 6.398 1 96.31 85 LYS B C 1
ATOM 1922 O O . LYS B 1 85 ? 4.531 19.406 5.492 1 96.31 85 LYS B O 1
ATOM 1927 N N . PHE B 1 86 ? 2.553 18.516 6.199 1 96.69 86 PHE B N 1
ATOM 1928 C CA . PHE B 1 86 ? 2.127 18.156 4.852 1 96.69 86 PHE B CA 1
ATOM 1929 C C . PHE B 1 86 ? 2.145 19.375 3.936 1 96.69 86 PHE B C 1
ATOM 1931 O O . PHE B 1 86 ? 2.676 19.312 2.826 1 96.69 86 PHE B O 1
ATOM 1938 N N . GLN B 1 87 ? 1.624 20.453 4.449 1 94.44 87 GLN B N 1
ATOM 1939 C CA . GLN B 1 87 ? 1.58 21.688 3.67 1 94.44 87 GLN B CA 1
ATOM 1940 C C . GLN B 1 87 ? 2.986 22.203 3.377 1 94.44 87 GLN B C 1
ATOM 1942 O O . GLN B 1 87 ? 3.277 22.625 2.256 1 94.44 87 GLN B O 1
ATOM 1947 N N . SER B 1 88 ? 3.838 22.203 4.309 1 96.12 88 SER B N 1
ATOM 1948 C CA . SER B 1 88 ? 5.199 22.703 4.152 1 96.12 88 SER B CA 1
ATOM 1949 C C . SER B 1 88 ? 5.969 21.906 3.107 1 96.12 88 SER B C 1
ATOM 1951 O O . SER B 1 88 ? 6.871 22.438 2.457 1 96.12 88 SER B O 1
ATOM 1953 N N . TYR B 1 89 ? 5.598 20.625 2.91 1 96.12 89 TYR B N 1
ATOM 1954 C CA . TYR B 1 89 ? 6.273 19.766 1.938 1 96.12 89 TYR B CA 1
ATOM 1955 C C . TYR B 1 89 ? 5.59 19.844 0.579 1 96.12 89 TYR B C 1
ATOM 1957 O O . TYR B 1 89 ? 6.047 19.234 -0.388 1 96.12 89 TYR B O 1
ATOM 1965 N N . GLY B 1 90 ? 4.488 20.516 0.597 1 95.88 90 GLY B N 1
ATOM 1966 C CA . GLY B 1 90 ? 3.824 20.719 -0.681 1 95.88 90 GLY B CA 1
ATOM 1967 C C . GLY B 1 90 ? 2.779 19.672 -0.989 1 95.88 90 GLY B C 1
ATOM 1968 O O . GLY B 1 90 ? 2.375 19.516 -2.143 1 95.88 90 GLY B O 1
ATOM 1969 N N . ALA B 1 91 ? 2.408 18.906 -0.017 1 96 91 ALA B N 1
ATOM 1970 C CA . ALA B 1 91 ? 1.271 18 -0.214 1 96 91 ALA B CA 1
ATOM 1971 C C . ALA B 1 91 ? -0.017 18.797 -0.436 1 96 91 ALA B C 1
ATOM 1973 O O . ALA B 1 91 ? -0.246 19.812 0.215 1 96 91 ALA B O 1
ATOM 1974 N N . GLU B 1 92 ? -0.85 18.312 -1.311 1 94.88 92 GLU B N 1
ATOM 1975 C CA . GLU B 1 92 ? -2.066 19.031 -1.669 1 94.88 92 GLU B CA 1
ATOM 1976 C C . GLU B 1 92 ? -3.303 18.359 -1.075 1 94.88 92 GLU B C 1
ATOM 1978 O O . GLU B 1 92 ? -3.549 17.172 -1.319 1 94.88 92 GLU B O 1
ATOM 1983 N N . LYS B 1 93 ? -4.004 19.156 -0.414 1 93.38 93 LYS B N 1
ATOM 1984 C CA . LYS B 1 93 ? -5.246 18.641 0.159 1 93.38 93 LYS B CA 1
ATOM 1985 C C . LYS B 1 93 ? -6.25 18.281 -0.935 1 93.38 93 LYS B C 1
ATOM 1987 O O . LYS B 1 93 ? -6.414 19.031 -1.901 1 93.38 93 LYS B O 1
ATOM 1992 N N . ASP B 1 94 ? -6.766 17.156 -0.821 1 89.31 94 ASP B N 1
ATOM 1993 C CA . ASP B 1 94 ? -7.809 16.703 -1.739 1 89.31 94 ASP B CA 1
ATOM 1994 C C . ASP B 1 94 ? -9.156 16.594 -1.026 1 89.31 94 ASP B C 1
ATOM 1996 O O . ASP B 1 94 ? -9.453 15.562 -0.415 1 89.31 94 ASP B O 1
ATOM 2000 N N . GLY B 1 95 ? -9.969 17.625 -1.16 1 85.75 95 GLY B N 1
ATOM 2001 C CA . GLY B 1 95 ? -11.258 17.656 -0.479 1 85.75 95 GLY B CA 1
ATOM 2002 C C . GLY B 1 95 ? -11.188 18.297 0.891 1 85.75 95 GLY B C 1
ATOM 2003 O O . GLY B 1 95 ? -10.164 18.875 1.26 1 85.75 95 GLY B O 1
ATOM 2004 N N . GLU B 1 96 ? -12.273 18.172 1.671 1 87.25 96 GLU B N 1
ATOM 2005 C CA . GLU B 1 96 ? -12.375 18.781 2.994 1 87.25 96 GLU B CA 1
ATOM 2006 C C . GLU B 1 96 ? -11.891 17.812 4.078 1 87.25 96 GLU B C 1
ATOM 2008 O O . GLU B 1 96 ? -11.945 16.594 3.906 1 87.25 96 GLU B O 1
ATOM 2013 N N . ILE B 1 97 ? -11.383 18.422 5.125 1 90.69 97 ILE B N 1
ATOM 2014 C CA . ILE B 1 97 ? -11.039 17.641 6.309 1 90.69 97 ILE B CA 1
ATOM 2015 C C . ILE B 1 97 ? -12.312 17.281 7.074 1 90.69 97 ILE B C 1
ATOM 2017 O O . ILE B 1 97 ? -13.156 18.141 7.328 1 90.69 97 ILE B O 1
ATOM 2021 N N . VAL B 1 98 ? -12.461 16.047 7.375 1 87.38 98 VAL B N 1
ATOM 2022 C CA . VAL B 1 98 ? -13.547 15.609 8.242 1 87.38 98 VAL B CA 1
ATOM 2023 C C . VAL B 1 98 ? -13.117 15.711 9.703 1 87.38 98 VAL B C 1
ATOM 2025 O O . VAL B 1 98 ? -12.07 15.18 10.086 1 87.38 98 VAL B O 1
ATOM 2028 N N . ASP B 1 99 ? -13.859 16.391 10.469 1 89.12 99 ASP B N 1
ATOM 2029 C CA . ASP B 1 99 ? -13.594 16.578 11.898 1 89.12 99 ASP B CA 1
ATOM 2030 C C . ASP B 1 99 ? -14.867 16.391 12.719 1 89.12 99 ASP B C 1
ATOM 2032 O O . ASP B 1 99 ? -15.703 17.281 12.781 1 89.12 99 ASP B O 1
ATOM 2036 N N . ASN B 1 100 ? -14.93 15.164 13.289 1 86.38 100 ASN B N 1
ATOM 2037 C CA . ASN B 1 100 ? -16.094 14.898 14.133 1 86.38 100 ASN B CA 1
ATOM 2038 C C . ASN B 1 100 ? -15.672 14.461 15.531 1 86.38 100 ASN B C 1
ATOM 2040 O O . ASN B 1 100 ? -14.516 14.648 15.93 1 86.38 100 ASN B O 1
ATOM 2044 N N . GLU B 1 101 ? -16.609 14.039 16.344 1 86 101 GLU B N 1
ATOM 2045 C CA . GLU B 1 101 ? -16.344 13.703 17.75 1 86 101 GLU B CA 1
ATOM 2046 C C . GLU B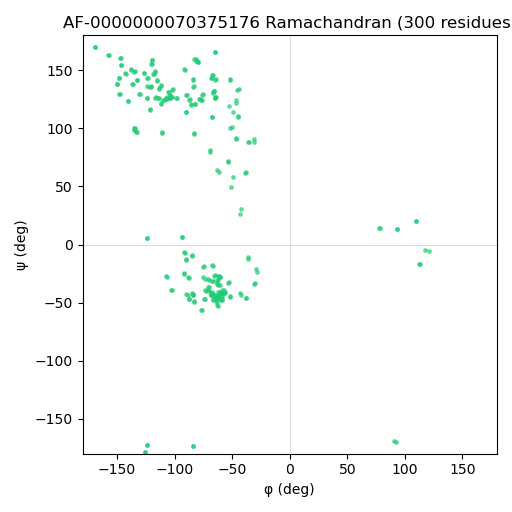 1 101 ? -15.445 12.477 17.859 1 86 101 GLU B C 1
ATOM 2048 O O . GLU B 1 101 ? -14.742 12.297 18.859 1 86 101 GLU B O 1
ATOM 2053 N N . ASP B 1 102 ? -15.375 11.719 16.766 1 83.69 102 ASP B N 1
ATOM 2054 C CA . ASP B 1 102 ? -14.703 10.43 16.844 1 83.69 102 ASP B CA 1
ATOM 2055 C C . ASP B 1 102 ? -13.305 10.5 16.234 1 83.69 102 ASP B C 1
ATOM 2057 O O . ASP B 1 102 ? -12.367 9.875 16.734 1 83.69 102 ASP B O 1
ATOM 2061 N N . TYR B 1 103 ? -13.219 11.227 15.141 1 87.56 103 TYR B N 1
ATOM 2062 C CA . TYR B 1 103 ? -11.93 11.234 14.461 1 87.56 103 TYR B CA 1
ATOM 2063 C C . TYR B 1 103 ? -11.781 12.484 13.586 1 87.56 103 TYR B C 1
ATOM 2065 O O . TYR B 1 103 ? -12.75 13.203 13.352 1 87.56 103 TYR B O 1
ATOM 2073 N N . GLN B 1 104 ? -10.562 12.805 13.195 1 91.88 104 GLN B N 1
ATOM 2074 C CA . GLN B 1 104 ? -10.172 13.711 12.133 1 91.88 104 GLN B CA 1
ATOM 2075 C C . GLN B 1 104 ? -9.531 12.953 10.969 1 91.88 104 GLN B C 1
ATOM 2077 O O . GLN B 1 104 ? -8.758 12.023 11.18 1 91.88 104 GLN B O 1
ATOM 2082 N N . MET B 1 105 ? -9.914 13.336 9.766 1 92.5 105 MET B N 1
ATOM 2083 C CA . MET B 1 105 ? -9.383 12.625 8.609 1 92.5 105 MET B CA 1
ATOM 2084 C C . MET B 1 105 ? -9.25 13.562 7.41 1 92.5 105 MET B C 1
ATOM 2086 O O . MET B 1 105 ? -10.094 14.438 7.207 1 92.5 105 MET B O 1
ATOM 2090 N N . GLY B 1 106 ? -8.203 13.336 6.676 1 92.56 106 GLY B N 1
ATOM 2091 C CA . GLY B 1 106 ? -7.977 14.086 5.453 1 92.56 106 GLY B CA 1
ATOM 2092 C C . GLY B 1 106 ? -7.285 13.273 4.375 1 92.56 106 GLY B C 1
ATOM 2093 O O . GLY B 1 106 ? -6.566 12.32 4.676 1 92.56 106 GLY B O 1
ATOM 2094 N N . PHE B 1 107 ? -7.543 13.711 3.117 1 92.19 107 PHE B N 1
ATOM 2095 C CA . PHE B 1 107 ? -6.914 13.102 1.946 1 92.19 107 PHE B CA 1
ATOM 2096 C C . PHE B 1 107 ? -6.012 14.109 1.239 1 92.19 107 PHE B C 1
ATOM 2098 O O . PHE B 1 107 ? -6.359 15.281 1.107 1 92.19 107 PHE B O 1
ATOM 2105 N N . PHE B 1 108 ? -4.883 13.555 0.799 1 93.25 108 PHE B N 1
ATOM 2106 C CA . PHE B 1 108 ? -3.875 14.43 0.213 1 93.25 108 PHE B CA 1
ATOM 2107 C C . PHE B 1 108 ? -3.199 13.758 -0.977 1 93.25 108 PHE B C 1
ATOM 2109 O O . PHE B 1 108 ? -3.051 12.531 -1.002 1 93.25 108 PHE B O 1
ATOM 2116 N N . LYS B 1 109 ? -2.838 14.539 -1.911 1 92.88 109 LYS B N 1
ATOM 2117 C CA . LYS B 1 109 ? -1.81 14.141 -2.869 1 92.88 109 LYS B CA 1
ATOM 2118 C C . LYS B 1 109 ? -0.413 14.438 -2.332 1 92.88 109 LYS B C 1
ATOM 2120 O O . LYS B 1 109 ? -0.113 15.57 -1.958 1 92.88 109 LYS B O 1
ATOM 2125 N N . SER B 1 110 ? 0.396 13.406 -2.201 1 94.31 110 SER B N 1
ATOM 2126 C CA . SER B 1 110 ? 1.75 13.602 -1.693 1 94.31 110 SER B CA 1
ATOM 2127 C C . SER B 1 110 ? 2.588 14.438 -2.654 1 94.31 110 SER B C 1
ATOM 2129 O O . SER B 1 110 ? 2.215 14.625 -3.814 1 94.31 110 SER B O 1
ATOM 2131 N N . PRO B 1 111 ? 3.721 14.93 -2.193 1 94.06 111 PRO B N 1
ATOM 2132 C CA . PRO B 1 111 ? 4.605 15.664 -3.104 1 94.06 111 PRO B CA 1
ATOM 2133 C C . PRO B 1 111 ? 5.082 14.805 -4.273 1 94.06 111 PRO B C 1
ATOM 2135 O O . PRO B 1 111 ? 5.41 15.336 -5.34 1 94.06 111 PRO B O 1
ATOM 2138 N N . ASN B 1 112 ? 5.156 13.516 -4.039 1 91.25 112 ASN B N 1
ATOM 2139 C CA . ASN B 1 112 ? 5.57 12.586 -5.09 1 91.25 112 ASN B CA 1
ATOM 2140 C C . ASN B 1 112 ? 4.395 12.172 -5.969 1 91.25 112 ASN B C 1
ATOM 2142 O O . ASN B 1 112 ? 4.578 11.492 -6.977 1 91.25 112 ASN B O 1
ATOM 2146 N N . GLY B 1 113 ? 3.205 12.508 -5.609 1 89.75 113 GLY B N 1
ATOM 2147 C CA . GLY B 1 113 ? 2.08 12.359 -6.516 1 89.75 113 GLY B CA 1
ATOM 2148 C C . GLY B 1 113 ? 1.092 11.297 -6.07 1 89.75 113 GLY B C 1
ATOM 2149 O O . GLY B 1 113 ? -0.043 11.258 -6.551 1 89.75 113 GLY B O 1
ATOM 2150 N N . GLU B 1 114 ? 1.432 10.3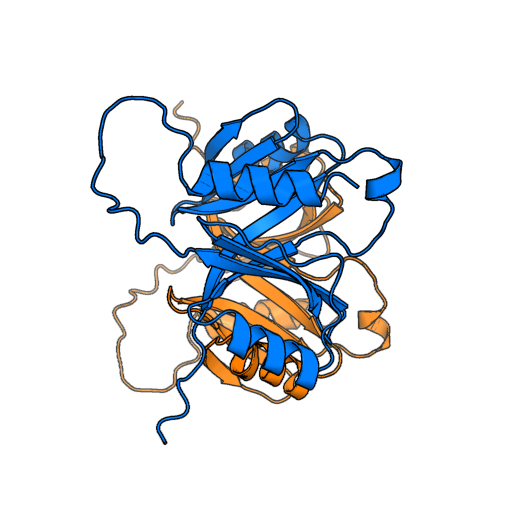91 -5.168 1 90.12 114 GLU B N 1
ATOM 2151 C CA . GLU B 1 114 ? 0.492 9.352 -4.762 1 90.12 114 GLU B CA 1
ATOM 2152 C C . GLU B 1 114 ? -0.5 9.875 -3.727 1 90.12 114 GLU B C 1
ATOM 2154 O O . GLU B 1 114 ? -0.222 10.859 -3.037 1 90.12 114 GLU B O 1
ATOM 2159 N N . MET B 1 115 ? -1.615 9.188 -3.652 1 91.44 115 MET B N 1
ATOM 2160 C CA . MET B 1 115 ? -2.656 9.57 -2.703 1 91.44 115 MET B CA 1
ATOM 2161 C C . MET B 1 115 ? -2.369 9 -1.319 1 91.44 115 MET B C 1
ATOM 2163 O O . MET B 1 115 ? -1.994 7.832 -1.191 1 91.44 115 MET B O 1
ATOM 2167 N N . ILE B 1 116 ? -2.58 9.883 -0.316 1 94.38 116 ILE B N 1
ATOM 2168 C CA . ILE B 1 116 ? -2.396 9.508 1.081 1 94.38 116 ILE B CA 1
ATOM 2169 C C . ILE B 1 116 ? -3.572 10.023 1.911 1 94.38 116 ILE B C 1
ATOM 2171 O O . ILE B 1 116 ? -4.168 11.055 1.59 1 94.38 116 ILE B O 1
ATOM 2175 N N . SER B 1 117 ? -3.855 9.273 2.91 1 93.25 117 SER B N 1
ATOM 2176 C CA . SER B 1 117 ? -4.797 9.766 3.91 1 93.25 117 SER B CA 1
ATOM 2177 C C . SER B 1 117 ? -4.199 9.695 5.312 1 93.25 117 SER B C 1
ATOM 2179 O O . SER B 1 117 ? -3.35 8.844 5.59 1 93.25 117 SER B O 1
ATOM 2181 N N . ILE B 1 118 ? -4.605 10.656 6.152 1 94.81 118 ILE B N 1
ATOM 2182 C CA . ILE B 1 118 ? -4.238 10.609 7.566 1 94.81 118 ILE B CA 1
ATOM 2183 C C . ILE B 1 118 ? -5.496 10.648 8.43 1 94.81 118 ILE B C 1
ATOM 2185 O O . ILE B 1 118 ? -6.473 11.32 8.078 1 94.81 118 ILE B O 1
ATOM 2189 N N . ILE B 1 119 ? -5.445 9.922 9.5 1 92.5 119 ILE B N 1
ATOM 2190 C CA . ILE B 1 119 ? -6.574 9.859 10.422 1 92.5 119 ILE B CA 1
ATOM 2191 C C . ILE B 1 119 ? -6.066 9.938 11.859 1 92.5 119 ILE B C 1
ATOM 2193 O O . ILE B 1 119 ? -5.027 9.359 12.195 1 92.5 119 ILE B O 1
ATOM 2197 N N . LYS B 1 120 ? -6.695 10.648 12.68 1 92.88 120 LYS B N 1
ATOM 2198 C CA . LYS B 1 120 ? -6.504 10.664 14.125 1 92.88 120 LYS B CA 1
ATOM 2199 C C . LYS B 1 120 ? -7.797 10.312 14.852 1 92.88 120 LYS B C 1
ATOM 2201 O O . LYS B 1 120 ? -8.797 11.031 14.75 1 92.88 120 LYS B O 1
ATOM 2206 N N . THR B 1 121 ? -7.812 9.273 15.531 1 88.44 121 THR B N 1
ATOM 2207 C CA . THR B 1 121 ? -8.969 8.875 16.328 1 88.44 121 THR B CA 1
ATOM 2208 C C . THR B 1 121 ? -8.977 9.586 17.672 1 88.44 121 THR B C 1
ATOM 2210 O O . THR B 1 121 ? -7.938 9.688 18.328 1 88.44 121 THR B O 1
ATOM 2213 N N . LYS B 1 122 ? -9.984 10.375 18.078 1 82.06 122 LYS B N 1
ATOM 2214 C CA . LYS B 1 122 ? -10.102 11.125 19.328 1 82.06 122 LYS B CA 1
ATOM 2215 C C . LYS B 1 122 ? -10.461 10.211 20.484 1 82.06 122 LYS B C 1
ATOM 2217 O O . LYS B 1 122 ? -10.016 10.43 21.609 1 82.06 122 LYS B O 1
ATOM 2222 N N . THR B 1 123 ? -11.492 9.422 20.562 1 65.56 123 THR B N 1
ATOM 2223 C CA . THR B 1 123 ? -11.953 8.664 21.719 1 65.56 123 THR B CA 1
ATOM 2224 C C . THR B 1 123 ? -11.18 7.352 21.844 1 65.56 123 THR B C 1
ATOM 2226 O O . THR B 1 123 ? -10.984 6.641 20.859 1 65.56 123 THR B O 1
ATOM 2229 N N . GLN B 1 124 ? -10.062 7.363 22.719 1 53.81 124 GLN B N 1
ATOM 2230 C CA . GLN B 1 124 ? -9.484 6.074 23.062 1 53.81 124 GLN B CA 1
ATOM 2231 C C . GLN B 1 124 ? -10.562 5.012 23.25 1 53.81 124 GLN B C 1
ATOM 2233 O O . GLN B 1 124 ? -11.336 5.059 24.203 1 53.81 124 GLN B O 1
ATOM 2238 N N . ILE B 1 125 ? -11.297 4.668 22.391 1 44.22 125 ILE B N 1
ATOM 2239 C CA . ILE B 1 125 ? -12.242 3.617 22.75 1 44.22 125 ILE B CA 1
ATOM 2240 C C . ILE B 1 125 ? -11.492 2.441 23.375 1 44.22 125 ILE B C 1
ATOM 2242 O O . ILE B 1 125 ? -10.492 1.975 22.812 1 44.22 125 ILE B O 1
ATOM 2246 N N . ASN B 1 126 ? -11.5 2.334 24.656 1 41.66 126 ASN B N 1
ATOM 2247 C CA . ASN B 1 126 ? -11.039 1.13 25.328 1 41.66 126 ASN B CA 1
ATOM 2248 C C . ASN B 1 126 ? -11.281 -0.118 24.484 1 41.66 126 ASN B C 1
ATOM 2250 O O . ASN B 1 126 ? -12.406 -0.377 24.062 1 41.66 126 ASN B O 1
ATOM 2254 N N . SER B 1 127 ? -10.375 -0.481 23.719 1 41.31 127 SER B N 1
ATOM 2255 C CA . SER B 1 127 ? -10.391 -1.767 23.031 1 41.31 127 SER B CA 1
ATOM 2256 C C . SER B 1 127 ? -11.156 -2.814 23.828 1 41.31 127 SER B C 1
ATOM 2258 O O . SER B 1 127 ? -11.258 -3.969 23.406 1 41.31 127 SER B O 1
ATOM 2260 N N . ASP B 1 128 ? -11.289 -2.662 25.125 1 36.81 128 ASP B N 1
ATOM 2261 C CA . ASP B 1 128 ? -11.867 -3.729 25.938 1 36.81 128 ASP B CA 1
ATOM 2262 C C . ASP B 1 128 ? -13.297 -4.043 25.5 1 36.81 128 ASP B C 1
ATOM 2264 O O . ASP B 1 128 ? -13.977 -4.859 26.141 1 36.81 128 ASP B O 1
ATOM 2268 N N . ASP B 1 129 ? -14.094 -3.109 25.062 1 37.75 129 ASP B N 1
ATOM 2269 C CA . ASP B 1 129 ? -15.43 -3.678 24.906 1 37.75 129 ASP B CA 1
ATOM 2270 C C . ASP B 1 129 ? -15.445 -4.805 23.891 1 37.75 129 ASP B C 1
ATOM 2272 O O . ASP B 1 129 ? -15.43 -4.555 22.672 1 37.75 129 ASP B O 1
ATOM 2276 N N . ASP B 1 130 ? -14.727 -5.898 24.125 1 38 130 ASP B N 1
ATOM 2277 C CA . ASP B 1 130 ? -14.758 -7.285 23.672 1 38 130 ASP B CA 1
ATOM 2278 C C . ASP B 1 130 ? -16.188 -7.773 23.484 1 38 130 ASP B C 1
ATOM 2280 O O . ASP B 1 130 ? -16.453 -8.977 23.469 1 38 130 ASP B O 1
ATOM 2284 N N . GLY B 1 131 ? -17.297 -7.012 23.984 1 37.97 131 GLY B N 1
ATOM 2285 C CA . GLY B 1 131 ? -18.578 -7.707 23.891 1 37.97 131 GLY B CA 1
ATOM 2286 C C . GLY B 1 131 ? -18.859 -8.242 22.5 1 37.97 131 GLY B C 1
ATOM 2287 O O . GLY B 1 131 ? -18.234 -7.828 21.531 1 37.97 131 GLY B O 1
ATOM 2288 N N . GLU B 1 132 ? -19.469 -9.461 22.375 1 37 132 GLU B N 1
ATOM 2289 C CA . GLU B 1 132 ? -19.953 -10.391 21.359 1 37 132 GLU B CA 1
ATOM 2290 C C . GLU B 1 132 ? -20.594 -9.648 20.188 1 37 132 GLU B C 1
ATOM 2292 O O . GLU B 1 132 ? -20.938 -10.258 19.172 1 37 132 GLU B O 1
ATOM 2297 N N . GLY B 1 133 ? -21.5 -8.602 20.391 1 38.53 133 GLY B N 1
ATOM 2298 C CA . GLY B 1 133 ? -22.344 -8.141 19.297 1 38.53 133 GLY B CA 1
ATOM 2299 C C . GLY B 1 133 ? -21.562 -7.516 18.172 1 38.53 133 GLY B C 1
ATOM 2300 O O . GLY B 1 133 ? -20.453 -7.035 18.359 1 38.53 133 GLY B O 1
ATOM 2301 N N . VAL B 1 134 ? -21.812 -7.887 16.875 1 40.56 134 VAL B N 1
ATOM 2302 C CA . VAL B 1 134 ? -21.344 -7.547 15.531 1 40.56 134 VAL B CA 1
ATOM 2303 C C . VAL B 1 134 ? -21.203 -6.031 15.398 1 40.56 134 VAL B C 1
ATOM 2305 O O . VAL B 1 134 ? -22.156 -5.34 15.039 1 40.56 134 VAL B O 1
ATOM 2308 N N . GLU B 1 135 ? -20.969 -5.129 16.438 1 37.28 135 GLU B N 1
ATOM 2309 C CA . GLU B 1 135 ? -20.828 -3.676 16.406 1 37.28 135 GLU B CA 1
ATOM 2310 C C . GLU B 1 135 ? -19.781 -3.236 15.383 1 37.28 135 GLU B C 1
ATOM 2312 O O . GLU B 1 135 ? -18.719 -3.844 15.266 1 37.28 135 GLU B O 1
ATOM 2317 N N . GLU B 1 136 ? -20.188 -2.441 14.375 1 48 136 GLU B N 1
ATOM 2318 C CA . GLU B 1 136 ? -19.344 -1.748 13.398 1 48 136 GLU B CA 1
ATOM 2319 C C . GLU B 1 136 ? -18.047 -1.254 14.039 1 48 136 GLU B C 1
ATOM 2321 O O . GLU B 1 136 ? -18.078 -0.419 14.945 1 48 136 GLU B O 1
ATOM 2326 N N . THR B 1 137 ? -17.062 -2.039 14.062 1 57.56 137 THR B N 1
ATOM 2327 C CA . THR B 1 137 ? -15.758 -1.699 14.609 1 57.56 137 THR B CA 1
ATOM 2328 C C . THR B 1 137 ? -15.312 -0.322 14.133 1 57.56 137 THR B C 1
ATOM 2330 O O . THR B 1 137 ? -15.766 0.156 13.094 1 57.56 137 THR B O 1
ATOM 2333 N N . LYS B 1 138 ? -14.844 0.431 15.188 1 61.12 138 LYS B N 1
ATOM 2334 C CA . LYS B 1 138 ? -14.25 1.721 14.859 1 61.12 138 LYS B CA 1
ATOM 2335 C C . LYS B 1 138 ? -13.602 1.693 13.477 1 61.12 138 LYS B C 1
ATOM 2337 O O . LYS B 1 138 ? -13.719 2.656 12.711 1 61.12 138 LYS B O 1
ATOM 2342 N N . THR B 1 139 ? -13.117 0.503 13.25 1 63.47 139 THR B N 1
ATOM 2343 C CA . THR B 1 139 ? -12.484 0.353 11.945 1 63.47 139 THR B CA 1
ATOM 2344 C C . THR B 1 139 ? -13.523 0.423 10.828 1 63.47 139 THR B C 1
ATOM 2346 O O . THR B 1 139 ? -13.305 1.076 9.812 1 63.47 139 THR B O 1
ATOM 2349 N N . GLN B 1 140 ? -14.633 -0.225 11.094 1 65.62 140 GLN B N 1
ATOM 2350 C CA . GLN B 1 140 ? -15.672 -0.218 10.062 1 65.62 140 GLN B CA 1
ATOM 2351 C C . GLN B 1 140 ? -16.234 1.184 9.867 1 65.62 140 GLN B C 1
ATOM 2353 O O . GLN B 1 140 ? -16.531 1.593 8.734 1 65.62 140 GLN B O 1
ATOM 2358 N N . GLN B 1 141 ? -16.469 1.874 11 1 69.88 141 GLN B N 1
ATOM 2359 C CA . GLN B 1 141 ? -16.969 3.244 10.898 1 69.88 141 GLN B CA 1
ATOM 2360 C C . GLN B 1 141 ? -15.961 4.137 10.172 1 69.88 141 GLN B C 1
ATOM 2362 O O . GLN B 1 141 ? -16.344 4.965 9.344 1 69.88 141 GLN B O 1
ATOM 2367 N N . GLU B 1 142 ? -14.719 3.934 10.484 1 72.25 142 GLU B N 1
ATOM 2368 C CA . GLU B 1 142 ? -13.664 4.672 9.797 1 72.25 142 GLU B CA 1
ATOM 2369 C C . GLU B 1 142 ? -13.703 4.418 8.289 1 72.25 142 GLU B C 1
ATOM 2371 O O . GLU B 1 142 ? -13.656 5.359 7.5 1 72.25 142 GLU B O 1
ATOM 2376 N N . ILE B 1 143 ? -13.805 3.152 8.055 1 68.69 143 ILE B N 1
ATOM 2377 C CA . ILE B 1 143 ? -13.828 2.762 6.648 1 68.69 143 ILE B CA 1
ATOM 2378 C C . ILE B 1 143 ? -15.055 3.355 5.961 1 68.69 143 ILE B C 1
ATOM 2380 O O . ILE B 1 143 ? -14.961 3.881 4.852 1 68.69 143 ILE B O 1
ATOM 2384 N N . LYS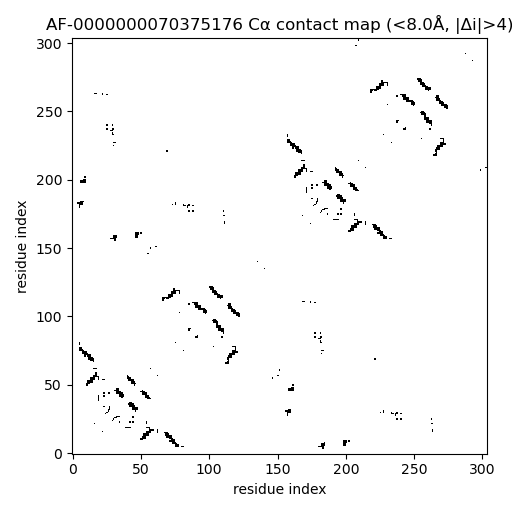 B 1 144 ? -16.172 3.24 6.652 1 69.81 144 LYS B N 1
ATOM 2385 C CA . LYS B 1 144 ? -17.406 3.801 6.109 1 69.81 144 LYS B CA 1
ATOM 2386 C C . LYS B 1 144 ? -17.266 5.297 5.859 1 69.81 144 LYS B C 1
ATOM 2388 O O . LYS B 1 144 ? -17.719 5.805 4.832 1 69.81 144 LYS B O 1
ATOM 2393 N N . ASN B 1 145 ? -16.641 5.895 6.711 1 68.56 145 ASN B N 1
ATOM 2394 C CA . ASN B 1 145 ? -16.484 7.34 6.582 1 68.56 145 ASN B CA 1
ATOM 2395 C C . ASN B 1 145 ? -15.5 7.699 5.477 1 68.56 145 ASN B C 1
ATOM 2397 O O . ASN B 1 145 ? -15.711 8.672 4.746 1 68.56 145 ASN B O 1
ATOM 2401 N N . ILE B 1 146 ? -14.406 6.914 5.383 1 69.44 146 ILE B N 1
ATOM 2402 C CA . ILE B 1 146 ? -13.453 7.094 4.293 1 69.44 146 ILE B CA 1
ATOM 2403 C C . ILE B 1 146 ? -14.164 6.938 2.953 1 69.44 146 ILE B C 1
ATOM 2405 O O . ILE B 1 146 ? -13.969 7.742 2.041 1 69.44 146 ILE B O 1
ATOM 2409 N N . LEU B 1 147 ? -14.969 5.973 2.988 1 68.69 147 LEU B N 1
ATOM 2410 C CA . LEU B 1 147 ? -15.688 5.652 1.76 1 68.69 147 LEU B CA 1
ATOM 2411 C C . LEU B 1 147 ? -16.688 6.75 1.407 1 68.69 147 LEU B C 1
ATOM 2413 O O . LEU B 1 147 ? -16.891 7.051 0.229 1 68.69 147 LEU B O 1
ATOM 2417 N N . LYS B 1 148 ? -17.422 7.262 2.361 1 65.38 148 LYS B N 1
ATOM 2418 C CA . LYS B 1 148 ? -18.375 8.352 2.143 1 65.38 148 LYS B CA 1
ATOM 2419 C C . LYS B 1 148 ? -17.703 9.539 1.463 1 65.38 148 LYS B C 1
ATOM 2421 O O . LYS B 1 148 ? -18.312 10.234 0.657 1 65.38 148 LYS B O 1
ATOM 2426 N N . LYS B 1 149 ? -16.562 9.703 1.749 1 58.78 149 LYS B N 1
ATOM 2427 C CA . LYS B 1 149 ? -15.82 10.805 1.141 1 58.78 149 LYS B CA 1
ATOM 2428 C C . LYS B 1 149 ? -15.492 10.508 -0.321 1 58.78 149 LYS B C 1
ATOM 2430 O O . LYS B 1 149 ? -15.547 11.406 -1.169 1 58.78 149 LYS B O 1
ATOM 2435 N N . ILE B 1 150 ? -15.008 9.273 -0.461 1 57.09 150 ILE B N 1
ATOM 2436 C CA . ILE B 1 150 ? -14.562 8.93 -1.809 1 57.09 150 ILE B CA 1
ATOM 2437 C C . ILE B 1 150 ? -15.773 8.859 -2.742 1 57.09 150 ILE B C 1
ATOM 2439 O O . ILE B 1 150 ? -15.648 9.086 -3.947 1 57.09 150 ILE B O 1
ATOM 2443 N N . GLN B 1 151 ? -16.844 8.492 -2.234 1 55 151 GLN B N 1
ATOM 2444 C CA . GLN B 1 151 ? -18.016 8.539 -3.09 1 55 151 GLN B CA 1
ATOM 2445 C C . GLN B 1 151 ? -18.156 9.906 -3.76 1 55 151 GLN B C 1
ATOM 2447 O O . GLN B 1 151 ? -18.844 10.789 -3.244 1 55 151 GLN B O 1
ATOM 2452 N N . PHE B 1 152 ? -17.094 10.398 -4.367 1 41.22 152 PHE B N 1
ATOM 2453 C CA . PHE B 1 152 ? -17.344 11.531 -5.258 1 41.22 152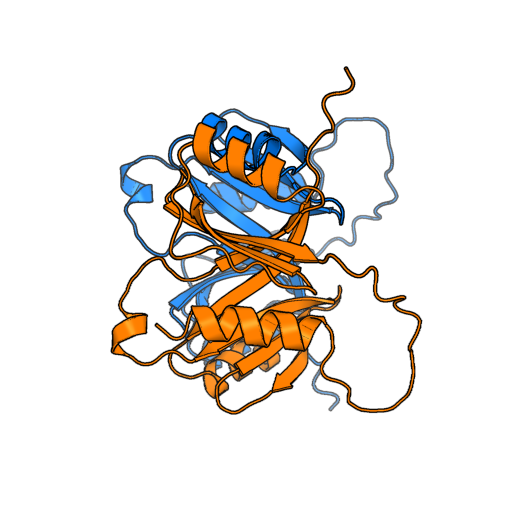 PHE B CA 1
ATOM 2454 C C . PHE B 1 152 ? -18.547 11.242 -6.164 1 41.22 152 PHE B C 1
ATOM 2456 O O . PHE B 1 152 ? -18.812 10.086 -6.504 1 41.22 152 PHE B O 1
#

Secondary structure (DSSP, 8-state):
-------EEEEEEEEEES-HHHHHHIIIIII-PEEEEE-SSEEEEE-TT--EEEEEE--HHHHTSTT--SEEEEEES-HHHHHHHHHHTT-EE-SPPEE-SSEEEEEEE-TTS-EEEEEEE-S---TT---SS----HHHHHHHHHHHHH--/-------EEEEEEEEEES-HHHHHHIIIIII-PEEEEE-SSEEEEE-TT--EEEEEE--HHHHTSTT--SEEEEEES-HHHHHHHHHHTT-EE-SPPEE-SSEEEEEEE-TTS-EEEEEEE-S---TT---SS----HHHHHHHHHHHHH--

Nearest PDB structures (foldseek):
  3rhe-assembly1_A  TM=7.115E-01  e=3.556E-07  Legionella pneumophila subsp. pneumophila str. Philadelphia 1
  7yvv-assembly1_A  TM=7.401E-01  e=1.922E-05  Amycolatopsis sp. Hca4
  3r6a-assembly1_B  TM=5.807E-01  e=1.176E-05  Methanosarcina mazei Go1
  8aid-assembly2_D  TM=5.404E-01  e=6.769E-06  Pseudomonas aeruginosa PAO1
  4gym-assembly1_A  TM=4.320E-01  e=3.140E-05  Conexibacter woesei DSM 14684

pLDDT: mean 81.46, std 18.28, range [35.41, 97.38]

Solvent-accessible surface area (backbone atoms only — not comparable to full-atom values): 16440 Å² total; per-residue (Å²): 126,81,73,75,75,53,44,22,35,78,58,35,37,38,36,68,32,79,47,41,68,64,49,48,45,42,44,31,66,26,49,15,29,42,77,76,44,78,56,93,50,36,37,33,28,24,29,76,83,63,49,38,41,33,36,35,43,38,60,70,76,64,58,62,52,76,57,58,56,53,27,46,31,30,36,34,80,50,57,69,60,31,49,53,36,33,50,76,60,54,31,40,74,52,75,74,71,46,75,58,87,53,34,37,36,40,38,28,32,38,70,83,55,50,26,34,32,43,34,25,74,62,61,79,65,68,78,68,77,69,66,86,70,92,64,74,42,72,64,48,51,48,48,52,51,53,45,61,64,61,59,114,128,81,73,75,75,54,43,22,33,77,58,37,37,39,37,66,31,81,48,41,68,64,50,47,46,42,44,32,66,26,50,14,31,43,78,77,44,76,56,93,49,38,36,35,28,25,29,76,84,64,50,37,42,34,37,34,44,38,59,70,75,64,56,63,52,76,55,60,56,52,28,46,30,30,37,34,81,50,58,70,62,30,50,54,37,33,49,75,61,56,31,41,74,51,76,74,72,46,76,58,87,53,34,37,37,40,36,29,32,40,69,81,56,50,26,34,32,44,33,25,75,60,61,78,65,68,77,68,78,69,69,84,70,90,62,78,41,72,64,49,51,50,48,50,50,54,46,60,62,63,64,110

InterPro domains:
  IPR004360 Glyoxalase/fosfomycin resistance/dioxygenase domain [PF00903] (13-117)
  IPR029068 Glyoxalase/Bleomycin resistance protein/Dihydroxybiphenyl dioxygenase [G3DSA:3.10.180.10] (2-140)
  IPR029068 Glyoxalase/Bleomycin resistance protein/Dihydroxybiphenyl dioxygenase [SSF54593] (12-119)
  IPR037523 Vicinal oxygen chelate (VOC), core domain [PS51819] (9-121)
  IPR052164 Anthracycline and Secondary Metabolite Biosynthesis Protein [PTHR33993] (5-122)

Sequence (304 aa):
MYSKQITATFKNIILFCRDVEKTAGFYSDAVGLKVSHQSKQLVELKDYSNFRLILKQIDGEAYNMKGYSPILNFEVDDFEHTLKKFQSYGAEKDGEIVDNEDYQMGFFKSPNGEMISIIKTKTQINSDDDGEGVEETKTQQEIKNILKKIQFMYSKQITATFKNIILFCRDVEKTAGFYSDAVGLKVSHQSKQLVELKDYSNFRLILKQIDGEAYNMKGYSPILNFEVDDFEHTLKKFQSYGAEKDGEIVDNEDYQMGFFKSPNGEMISIIKTKTQINSDDDGEGVEETKTQQEIKNILKKIQF

Foldseek 3Di:
DPPDDKDKDFQAKEFEDQAQVVVVCCCCVVVNWAWDDDDRFKTWTAHPVRHIYIYGYDHPVLVPPPQAPIETEMEIADPVVVVVVQVVQPWAWDDDWDDDPFKIKTWTQHPVGHIYMYMYTDDPPPPPPPDPPPPCPPVNVVVVVVVVVSND/DPPPDKDKDFQAKEFEDQAQVVVVCCCCVVVNWAWDDDDRFKTWTAHPVRHIYIYGYDHPVLVPPPQAPIETEMEIADPVVVVVVQVVQPWAWDDDWDDDPFKIKTWTQHPVGHIYMYMYTDDPPPPPPPDPDPPCPVVNVVVVVVVVVSND

Organism: Tetrahymena thermophila (strain SB210) (NCBI:txid312017)